Protein AF-A0A645FDQ6-F1 (afdb_monomer_lite)

pLDDT: mean 76.51, std 26.35, range [21.78, 97.94]

Radius of gyration: 24.21 Å; chains: 1; bounding box: 50×45×69 Å

Secondary structure (DSSP, 8-state):
--SS--HHHHHHTT--GGGSPPP--TTEEEEE--HHHHHHHT----EEEE---SHHHHHHHTS---SSS---EEEESSEEEEEEEESS----HHHHHTT-EEEE-GGG-EEEEEEEE-THHHHHHHHHHHHHH----HHHHHHHHHHSPTTSS---TT-GGGSS-S-SSTT-------------------GGGHHHHHTT-------------------

Organism: NCBI:txid1076179

Sequence (219 aa):
MTGEWDWAIVDRLGLPRDVFPEIVKPCTFSGSLSPELQKELGCGPIPIIKVGSHDTASAVAAVPAPEQGNWAYISAGTWALLGAEIERPFRSEESEKHSFTNEGGLDGKIRFLSNIMGSWLFQETRRVWNETSGPVSFAEMEQMALAAEPCAFLINPNDQSFVTPATCRNGSPISASGPAREPSPATDRSCGRFMTRWRSASAPSSPCSAIWSARNTSV

Structure (mmCIF, N/CA/C/O backbone):
data_AF-A0A645FDQ6-F1
#
_entry.id   AF-A0A645FDQ6-F1
#
loop_
_atom_site.group_PDB
_atom_site.id
_atom_site.type_symbol
_atom_site.label_atom_id
_atom_site.label_alt_id
_atom_site.label_comp_id
_atom_site.label_asym_id
_atom_site.label_entity_id
_atom_site.label_seq_id
_atom_site.pdbx_PDB_ins_code
_atom_site.Cartn_x
_atom_site.Cartn_y
_atom_site.Cartn_z
_atom_site.occupancy
_atom_site.B_iso_or_equiv
_atom_site.auth_seq_id
_atom_site.auth_comp_id
_atom_site.auth_asym_id
_atom_site.auth_atom_id
_atom_site.pdbx_PDB_model_num
ATOM 1 N N . MET A 1 1 ? -16.018 -10.440 3.114 1.00 70.56 1 MET A N 1
ATOM 2 C CA . MET A 1 1 ? -15.113 -10.277 4.269 1.00 70.56 1 MET A CA 1
ATOM 3 C C . MET A 1 1 ? -15.985 -9.925 5.453 1.00 70.56 1 MET A C 1
ATOM 5 O O . MET A 1 1 ? -16.854 -9.083 5.283 1.00 70.56 1 MET A O 1
ATOM 9 N N . THR A 1 2 ? -15.817 -10.604 6.587 1.00 81.88 2 THR A N 1
ATOM 10 C CA . THR A 1 2 ? -16.606 -10.360 7.810 1.00 81.88 2 THR A CA 1
ATOM 11 C C . THR A 1 2 ? -16.139 -9.116 8.568 1.00 81.88 2 THR A C 1
ATOM 13 O O . THR A 1 2 ? -16.895 -8.580 9.364 1.00 81.88 2 THR A O 1
ATOM 16 N N . GLY A 1 3 ? -14.919 -8.635 8.291 1.00 84.31 3 GLY A N 1
ATOM 17 C CA . GLY A 1 3 ? -14.301 -7.534 9.037 1.00 84.31 3 GLY A CA 1
ATOM 18 C C . GLY A 1 3 ? -13.712 -7.972 10.379 1.00 84.31 3 GLY A C 1
ATOM 19 O O . GLY A 1 3 ? -13.346 -7.122 11.179 1.00 84.31 3 GLY A O 1
ATOM 20 N N . GLU A 1 4 ? -13.607 -9.282 10.605 1.00 91.50 4 GLU A N 1
ATOM 21 C CA . GLU A 1 4 ? -13.093 -9.895 11.828 1.00 91.50 4 GLU A CA 1
ATOM 22 C C . GLU A 1 4 ? -11.871 -10.768 11.527 1.00 91.50 4 GLU A C 1
ATOM 24 O O . GLU A 1 4 ? -11.614 -11.137 10.376 1.00 91.50 4 GLU A O 1
ATOM 29 N N . TRP A 1 5 ? -11.132 -11.123 12.577 1.00 95.25 5 TRP A N 1
ATOM 30 C CA . TRP A 1 5 ? -10.065 -12.113 12.488 1.00 95.25 5 TRP A CA 1
ATOM 31 C C . TRP A 1 5 ? -10.613 -13.488 12.101 1.00 95.25 5 TRP A C 1
ATOM 33 O O . TRP A 1 5 ? -11.650 -13.928 12.599 1.00 95.25 5 TRP A O 1
ATOM 43 N N . ASP A 1 6 ? -9.877 -14.201 11.250 1.00 95.69 6 ASP A N 1
ATOM 44 C CA . ASP A 1 6 ? -10.152 -15.610 10.978 1.00 95.69 6 ASP A CA 1
ATOM 45 C C . ASP A 1 6 ? -9.590 -16.467 12.120 1.00 95.69 6 ASP A C 1
ATOM 47 O O . ASP A 1 6 ? -8.428 -16.886 12.108 1.00 95.69 6 ASP A O 1
ATOM 51 N N . TRP A 1 7 ? -10.420 -16.712 13.135 1.00 95.62 7 TRP A N 1
ATOM 52 C CA . TRP A 1 7 ? -10.010 -17.485 14.307 1.00 95.62 7 TRP A CA 1
ATOM 53 C C . TRP A 1 7 ? -9.626 -18.928 13.978 1.00 95.62 7 TRP A C 1
ATOM 55 O O . TRP A 1 7 ? -8.791 -19.494 14.676 1.00 95.62 7 TRP A O 1
ATOM 65 N N . ALA A 1 8 ? -10.161 -19.515 12.903 1.00 96.75 8 ALA A N 1
ATOM 66 C CA . ALA A 1 8 ? -9.784 -20.866 12.500 1.00 96.75 8 ALA A CA 1
ATOM 67 C C . ALA A 1 8 ? -8.333 -20.913 11.990 1.00 96.75 8 ALA A C 1
ATOM 69 O O . ALA A 1 8 ? -7.597 -21.848 12.312 1.00 96.75 8 ALA A O 1
ATOM 70 N N . ILE A 1 9 ? -7.898 -19.898 11.233 1.00 96.69 9 ILE A N 1
ATOM 71 C CA . ILE A 1 9 ? -6.496 -19.758 10.810 1.00 96.69 9 ILE A CA 1
ATOM 72 C C . ILE A 1 9 ? -5.596 -19.445 12.009 1.00 96.69 9 ILE A C 1
ATOM 74 O O . ILE A 1 9 ? -4.557 -20.087 12.165 1.00 96.69 9 ILE A O 1
ATOM 78 N N . VAL A 1 10 ? -5.992 -18.494 12.862 1.00 96.94 10 VAL A N 1
ATOM 79 C CA . VAL A 1 10 ? -5.222 -18.096 14.057 1.00 96.94 10 VAL A CA 1
ATOM 80 C C . VAL A 1 10 ? -4.969 -19.296 14.974 1.00 96.94 10 VAL A C 1
ATOM 82 O O . VAL A 1 10 ? -3.819 -19.563 15.329 1.00 96.94 10 VAL A O 1
ATOM 85 N N . ASP A 1 11 ? -6.013 -20.070 15.286 1.00 96.88 11 ASP A N 1
ATOM 86 C CA . ASP A 1 11 ? -5.908 -21.263 16.131 1.00 96.88 11 ASP A CA 1
ATOM 87 C C . ASP A 1 11 ? -5.027 -22.339 15.486 1.00 96.88 11 ASP A C 1
ATOM 89 O O . ASP A 1 11 ? -4.218 -22.977 16.160 1.00 96.88 11 ASP A O 1
ATOM 93 N N . ARG A 1 12 ? -5.140 -22.533 14.165 1.00 97.94 12 ARG A N 1
ATOM 94 C CA . ARG A 1 12 ? -4.336 -23.518 13.427 1.00 97.94 12 ARG A CA 1
ATOM 95 C C . ARG A 1 12 ? -2.847 -23.175 13.415 1.00 97.94 12 ARG A C 1
ATOM 97 O O . ARG A 1 12 ? -2.023 -24.086 13.361 1.00 97.94 12 ARG A O 1
ATOM 104 N N . LEU A 1 13 ? -2.505 -21.889 13.459 1.00 97.50 13 LEU A N 1
ATOM 105 C CA . LEU A 1 13 ? -1.128 -21.411 13.600 1.00 97.50 13 LEU A CA 1
ATOM 106 C C . LEU A 1 13 ? -0.632 -21.447 15.057 1.00 97.50 13 LEU A C 1
ATOM 108 O O . LEU A 1 13 ? 0.549 -21.204 15.293 1.00 97.50 13 LEU A O 1
ATOM 112 N N . GLY A 1 14 ? -1.503 -21.757 16.026 1.00 97.19 14 GLY A N 1
ATOM 113 C CA . GLY A 1 14 ? -1.164 -21.797 17.450 1.00 97.19 14 GLY A CA 1
ATOM 114 C C . GLY A 1 14 ? -0.874 -20.418 18.046 1.00 97.19 14 GLY A C 1
ATOM 115 O O . GLY A 1 14 ? -0.129 -20.321 19.021 1.00 97.19 14 GLY A O 1
ATOM 116 N N . LEU A 1 15 ? -1.414 -19.351 17.449 1.00 97.25 15 LEU A N 1
ATOM 117 C CA . LEU A 1 15 ? -1.189 -17.985 17.911 1.00 97.25 15 LEU A CA 1
ATOM 118 C C . LEU A 1 15 ? -2.157 -17.640 19.055 1.00 97.25 15 LEU A C 1
ATOM 120 O O . LEU A 1 15 ? -3.340 -17.985 18.988 1.00 97.25 15 LEU A O 1
ATOM 124 N N . PRO A 1 16 ? -1.687 -16.953 20.108 1.00 96.62 16 PRO A N 1
ATOM 125 C CA . PRO A 1 16 ? -2.538 -16.583 21.230 1.00 96.62 16 PRO A CA 1
ATOM 126 C C . PRO A 1 16 ? -3.532 -15.496 20.791 1.00 96.62 16 PRO A C 1
ATOM 128 O O . PRO A 1 16 ? -3.159 -14.536 20.125 1.00 96.62 16 PRO A O 1
ATOM 131 N N . ARG A 1 17 ? -4.824 -15.652 21.106 1.00 95.94 17 ARG A N 1
ATOM 132 C CA . ARG A 1 17 ? -5.876 -14.756 20.583 1.00 95.94 17 ARG A CA 1
ATOM 133 C C . ARG A 1 17 ? -5.837 -13.340 21.168 1.00 95.94 17 ARG A C 1
ATOM 135 O O . ARG A 1 17 ? -6.331 -12.414 20.538 1.00 95.94 17 ARG A O 1
ATOM 142 N N . ASP A 1 18 ? -5.263 -13.168 22.352 1.00 95.88 18 ASP A N 1
ATOM 143 C CA . ASP A 1 18 ? -5.193 -11.904 23.096 1.00 95.88 18 ASP A CA 1
ATOM 144 C C . ASP A 1 18 ? -4.256 -10.856 22.472 1.00 95.88 18 ASP A C 1
ATOM 146 O O . ASP A 1 18 ? -4.397 -9.669 22.758 1.00 95.88 18 ASP A O 1
ATOM 150 N N . VAL A 1 19 ? -3.346 -11.257 21.578 1.00 96.62 19 VAL A N 1
ATOM 151 C CA . VAL A 1 19 ? -2.496 -10.312 20.827 1.00 96.62 19 VAL A CA 1
ATOM 152 C C . VAL A 1 19 ? -3.229 -9.647 19.660 1.00 96.62 19 VAL A C 1
ATOM 154 O O . VAL A 1 19 ? -2.714 -8.691 19.081 1.00 96.62 19 VAL A O 1
ATOM 157 N N . PHE A 1 20 ? -4.413 -10.145 19.294 1.00 96.00 20 PHE A N 1
ATOM 158 C CA . PHE A 1 20 ? -5.208 -9.633 18.184 1.00 96.00 20 PHE A CA 1
ATOM 159 C C . PHE A 1 20 ? -6.253 -8.641 18.710 1.00 96.00 20 PHE A C 1
ATOM 161 O O . PHE A 1 20 ? -7.252 -9.059 19.301 1.00 96.00 20 PHE A O 1
ATOM 168 N N . PRO A 1 21 ? -6.060 -7.325 18.512 1.00 93.38 21 PRO A N 1
ATOM 169 C CA . PRO A 1 21 ? -7.017 -6.333 18.980 1.00 93.38 21 PRO A CA 1
ATOM 170 C C . PRO A 1 21 ? -8.312 -6.396 18.167 1.00 93.38 21 PRO A C 1
ATOM 172 O O . PRO A 1 21 ? -8.335 -6.894 17.040 1.00 93.38 21 PRO A O 1
ATOM 175 N N . GLU A 1 22 ? -9.384 -5.820 18.704 1.00 92.00 22 GLU A N 1
ATOM 176 C CA . GLU A 1 22 ? -10.600 -5.575 17.930 1.00 92.00 22 GLU A CA 1
ATOM 177 C C . GLU A 1 22 ? -10.276 -4.771 16.658 1.00 92.00 22 GLU A C 1
ATOM 179 O O . GLU A 1 22 ? -9.569 -3.755 16.699 1.00 92.00 22 GLU A O 1
ATOM 184 N N . ILE A 1 23 ? -10.795 -5.234 15.518 1.00 91.31 23 ILE A N 1
ATOM 185 C CA . ILE A 1 23 ? -10.650 -4.531 14.246 1.00 91.31 23 ILE A CA 1
ATOM 186 C C . ILE A 1 23 ? -11.609 -3.348 14.245 1.00 91.31 23 ILE A C 1
ATOM 188 O O . ILE A 1 23 ? -12.819 -3.494 14.383 1.00 91.31 23 ILE A O 1
ATOM 192 N N . VAL A 1 24 ? -11.058 -2.160 14.036 1.00 91.31 24 VAL A N 1
ATOM 193 C CA . VAL A 1 24 ? -11.812 -0.909 14.019 1.00 91.31 24 VAL A CA 1
ATOM 194 C C . VAL A 1 24 ? -11.683 -0.228 12.671 1.00 91.31 24 VAL A C 1
ATOM 196 O O . VAL A 1 24 ? -10.656 -0.320 11.997 1.00 91.31 24 VAL A O 1
ATOM 199 N N . LYS A 1 25 ? -12.736 0.486 12.283 1.00 89.94 25 LYS A N 1
ATOM 200 C CA . LYS A 1 25 ? -12.762 1.201 11.011 1.00 89.94 25 LYS A CA 1
ATOM 201 C C . LYS A 1 25 ? -11.811 2.405 11.029 1.00 89.94 25 LYS A C 1
ATOM 203 O O . LYS A 1 25 ? -11.634 3.032 12.081 1.00 89.94 25 LYS A O 1
ATOM 208 N N . PRO A 1 26 ? -11.226 2.762 9.872 1.00 91.19 26 PRO A N 1
ATOM 209 C CA . PRO A 1 26 ? -10.519 4.026 9.731 1.00 91.19 26 PRO A CA 1
ATOM 210 C C . PRO A 1 26 ? -11.472 5.207 9.973 1.00 91.19 26 PRO A C 1
ATOM 212 O O . PRO A 1 26 ? -12.693 5.057 9.967 1.00 91.19 26 PRO A O 1
ATOM 215 N N . CYS A 1 27 ? -10.892 6.381 10.191 1.00 90.19 27 CYS A N 1
ATOM 216 C CA . CYS A 1 27 ? -11.566 7.620 10.575 1.00 90.19 27 CYS A CA 1
ATOM 217 C C . CYS A 1 27 ? -12.257 7.559 11.951 1.00 90.19 27 CYS A C 1
ATOM 219 O O . CYS A 1 27 ? -13.210 8.293 12.203 1.00 90.19 27 CYS A O 1
ATOM 221 N N . THR A 1 28 ? -11.754 6.720 12.864 1.00 92.88 28 THR A N 1
ATOM 222 C CA . THR A 1 28 ? -12.289 6.581 14.230 1.00 92.88 28 THR A CA 1
ATOM 223 C C . THR A 1 28 ? -11.382 7.274 15.247 1.00 92.88 28 THR A C 1
ATOM 225 O O . THR A 1 28 ? -10.162 7.097 15.224 1.00 92.88 28 THR A O 1
ATOM 228 N N . PHE A 1 29 ? -11.966 8.038 16.174 1.00 95.19 29 PHE A N 1
ATOM 229 C CA . PHE A 1 29 ? -11.233 8.625 17.299 1.00 95.19 29 PHE A CA 1
ATOM 230 C C . PHE A 1 29 ? -10.687 7.532 18.225 1.00 95.19 29 PHE A C 1
ATOM 232 O O . PHE A 1 29 ? -11.423 6.647 18.654 1.00 95.19 29 PHE A O 1
ATOM 239 N N . SER A 1 30 ? -9.392 7.592 18.533 1.00 94.00 30 SER A N 1
ATOM 240 C CA . SER A 1 30 ? -8.725 6.629 19.413 1.00 94.00 30 SER A CA 1
ATOM 241 C C . SER A 1 30 ? -8.506 7.150 20.829 1.00 94.00 30 SER A C 1
ATOM 243 O O . SER A 1 30 ? -8.365 6.350 21.747 1.00 94.00 30 SER A O 1
ATOM 245 N N . GLY A 1 31 ? -8.398 8.464 21.002 1.00 94.88 31 GLY A N 1
ATOM 246 C CA . GLY A 1 31 ? -7.973 9.089 22.250 1.00 94.88 31 GLY A CA 1
ATOM 247 C C . GLY A 1 31 ? -7.220 10.385 21.983 1.00 94.88 31 GLY A C 1
ATOM 248 O O . GLY A 1 31 ? -7.142 10.840 20.845 1.00 94.88 31 GLY A O 1
ATOM 249 N N . SER A 1 32 ? -6.642 10.965 23.027 1.00 96.44 32 SER A N 1
ATOM 250 C CA . SER A 1 32 ? -5.752 12.121 22.907 1.00 96.44 32 SER A CA 1
ATOM 251 C C . SER A 1 32 ? -4.334 11.733 23.300 1.00 96.44 32 SER A C 1
ATOM 253 O O . SER A 1 32 ? -4.134 10.774 24.046 1.00 96.44 32 SER A O 1
ATOM 255 N N . LEU A 1 33 ? -3.353 12.489 22.809 1.00 96.62 33 LEU A N 1
ATOM 256 C CA . LEU A 1 33 ? -1.957 12.369 23.220 1.00 96.62 33 LEU A CA 1
ATOM 257 C C . LEU A 1 33 ? -1.841 12.361 24.753 1.00 96.62 33 LEU A C 1
ATOM 259 O O . LEU A 1 33 ? -2.564 13.102 25.421 1.00 96.62 33 LEU A O 1
ATOM 263 N N . SER A 1 34 ? -0.960 11.534 25.320 1.00 96.44 34 SER A N 1
ATOM 264 C CA . SER A 1 34 ? -0.877 11.398 26.779 1.00 96.44 34 SER A CA 1
ATOM 265 C C . SER A 1 34 ? -0.415 12.701 27.458 1.00 96.44 34 SER A C 1
ATOM 267 O O . SER A 1 34 ? 0.307 13.488 26.837 1.00 96.44 34 SER A O 1
ATOM 269 N N . PRO A 1 35 ? -0.799 12.955 28.725 1.00 96.56 35 PRO A N 1
ATOM 270 C CA . PRO A 1 35 ? -0.368 14.148 29.458 1.00 96.56 35 PRO A CA 1
ATOM 271 C C . PRO A 1 35 ? 1.158 14.304 29.546 1.00 96.56 35 PRO A C 1
ATOM 273 O O . PRO A 1 35 ? 1.674 15.420 29.510 1.00 96.56 35 PRO A O 1
ATOM 276 N N . GLU A 1 36 ? 1.889 13.193 29.634 1.00 97.69 36 GLU A N 1
ATOM 277 C CA . GLU A 1 36 ? 3.352 13.172 29.697 1.00 97.69 36 GLU A CA 1
ATOM 278 C C . GLU A 1 36 ? 3.962 13.706 28.397 1.00 97.69 36 GLU A C 1
ATOM 280 O O . GLU A 1 36 ? 4.814 14.593 28.439 1.00 97.69 36 GLU A O 1
ATOM 285 N N . LEU A 1 37 ? 3.465 13.233 27.249 1.00 96.56 37 LEU A N 1
ATOM 286 C CA . LEU A 1 37 ? 3.910 13.680 25.928 1.00 96.56 37 LEU A CA 1
ATOM 287 C C . LEU A 1 37 ? 3.481 15.121 25.633 1.00 96.56 37 LEU A C 1
ATOM 289 O O . LEU A 1 37 ? 4.245 15.872 25.037 1.00 96.56 37 LEU A O 1
ATOM 293 N N . GLN A 1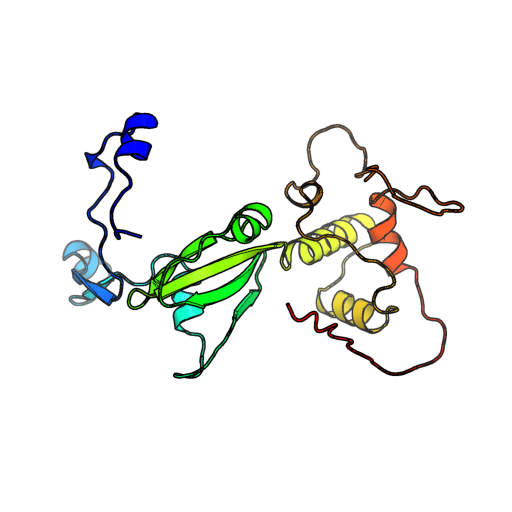 38 ? 2.296 15.540 26.087 1.00 97.50 38 GLN A N 1
ATOM 294 C CA . GLN A 1 38 ? 1.868 16.942 26.000 1.00 97.50 38 GLN A CA 1
ATOM 295 C C . GLN A 1 38 ? 2.846 17.872 26.731 1.00 97.50 38 GLN A C 1
ATOM 297 O O . GLN A 1 38 ? 3.259 18.899 26.190 1.00 97.50 38 GLN A O 1
ATOM 302 N N . LYS A 1 39 ? 3.262 17.490 27.947 1.00 97.31 39 LYS A N 1
ATOM 303 C CA . LYS A 1 39 ? 4.237 18.247 28.742 1.00 97.31 39 LYS A CA 1
ATOM 304 C C . LYS A 1 39 ? 5.613 18.288 28.079 1.00 97.31 39 LYS A C 1
ATOM 306 O O . LYS A 1 39 ? 6.232 19.347 28.065 1.00 97.31 39 LYS A O 1
ATOM 311 N N . GLU A 1 40 ? 6.088 17.159 27.558 1.00 97.62 40 GLU A N 1
ATOM 312 C CA . GLU A 1 40 ? 7.386 17.062 26.879 1.00 97.62 40 GLU A CA 1
ATOM 313 C C . GLU A 1 40 ? 7.433 17.912 25.603 1.00 97.62 40 GLU A C 1
ATOM 315 O O . GLU A 1 40 ? 8.388 18.654 25.385 1.00 97.62 40 GLU A O 1
ATOM 320 N N . LEU A 1 41 ? 6.380 17.847 24.786 1.00 96.81 41 LEU A N 1
ATOM 321 C CA . LEU A 1 41 ? 6.301 18.544 23.502 1.00 96.81 41 LEU A CA 1
ATOM 322 C C . LEU A 1 41 ? 5.821 19.999 23.626 1.00 96.81 41 LEU A C 1
ATOM 324 O O . LEU A 1 41 ? 5.790 20.717 22.628 1.00 96.81 41 LEU A O 1
ATOM 328 N N . GLY A 1 42 ? 5.428 20.441 24.826 1.00 96.81 42 GLY A N 1
ATOM 329 C CA . GLY A 1 42 ? 4.903 21.788 25.062 1.00 96.81 42 GLY A CA 1
ATOM 330 C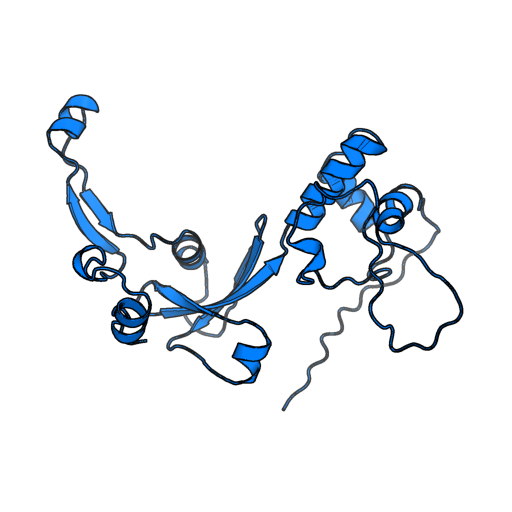 C . GLY A 1 42 ? 3.611 22.074 24.291 1.00 96.81 42 GLY A C 1
ATOM 331 O O . GLY A 1 42 ? 3.378 23.211 23.879 1.00 96.81 42 GLY A O 1
ATOM 332 N N . CYS A 1 43 ? 2.786 21.051 24.063 1.00 96.44 43 CYS A N 1
ATOM 333 C CA . CYS A 1 43 ? 1.544 21.150 23.305 1.00 96.44 43 CYS A CA 1
ATOM 334 C C . CYS A 1 43 ? 0.318 20.845 24.180 1.00 96.44 43 CYS A C 1
ATOM 336 O O . CYS A 1 43 ? 0.422 20.268 25.260 1.00 96.44 43 CYS A O 1
ATOM 338 N N . GLY A 1 44 ? -0.860 21.277 23.724 1.00 95.19 44 GLY A N 1
ATOM 339 C CA . GLY A 1 44 ? -2.130 20.910 24.354 1.00 95.19 44 GLY A CA 1
ATOM 340 C C . GLY A 1 44 ? -2.606 19.508 23.946 1.00 95.19 44 GLY A C 1
ATOM 341 O O . GLY A 1 44 ? -1.902 18.793 23.232 1.00 95.19 44 GLY A O 1
ATOM 342 N N . PRO A 1 45 ? -3.828 19.112 24.337 1.00 95.81 45 PRO A N 1
ATOM 343 C CA . PRO A 1 45 ? -4.415 17.845 23.915 1.00 95.81 45 PRO A CA 1
ATOM 344 C C . PRO A 1 45 ? -4.535 17.757 22.387 1.00 95.81 45 PRO A C 1
ATOM 346 O O . PRO A 1 45 ? -5.221 18.568 21.767 1.00 95.81 45 PRO A O 1
ATOM 349 N N . ILE A 1 46 ? -3.896 16.749 21.785 1.00 97.06 46 ILE A N 1
ATOM 350 C CA . ILE A 1 46 ? -3.973 16.466 20.343 1.00 97.06 46 ILE A CA 1
ATOM 351 C C . ILE A 1 46 ? -4.780 15.178 20.135 1.00 97.06 46 ILE A C 1
ATOM 353 O O . ILE A 1 46 ? -4.422 14.159 20.734 1.00 97.06 46 ILE A O 1
ATOM 357 N N . PRO A 1 47 ? -5.843 15.182 19.307 1.00 96.38 47 PRO A N 1
ATOM 358 C CA . PRO A 1 47 ? -6.621 13.981 19.026 1.00 96.38 47 PRO A CA 1
ATOM 359 C C . PRO A 1 47 ? -5.826 12.982 18.175 1.00 96.38 47 PRO A C 1
ATOM 361 O O . PRO A 1 47 ? -5.203 13.339 17.178 1.00 96.38 47 PRO A O 1
ATOM 364 N N . ILE A 1 48 ? -5.900 11.708 18.548 1.00 96.00 48 ILE A N 1
ATOM 365 C CA . ILE A 1 48 ? -5.343 10.570 17.818 1.00 96.00 48 ILE A CA 1
ATOM 366 C C . ILE A 1 48 ? -6.487 9.908 17.054 1.00 96.00 48 ILE A C 1
ATOM 368 O O . ILE A 1 48 ? -7.436 9.399 17.654 1.00 96.00 48 ILE A O 1
ATOM 372 N N . ILE A 1 49 ? -6.391 9.896 15.726 1.00 95.44 49 ILE A N 1
ATOM 373 C CA . ILE A 1 49 ? -7.386 9.298 14.832 1.00 95.44 49 ILE A CA 1
ATOM 374 C C . ILE A 1 49 ? -6.779 8.068 14.163 1.00 95.44 49 ILE A C 1
ATOM 376 O O . ILE A 1 49 ? -5.671 8.120 13.631 1.00 95.44 49 ILE A O 1
ATOM 380 N N . LYS A 1 50 ? -7.512 6.956 14.164 1.00 93.69 50 LYS A N 1
ATOM 381 C CA . LYS A 1 50 ? -7.147 5.765 13.394 1.00 93.69 50 LYS A CA 1
ATOM 382 C C . LYS A 1 50 ? -7.468 6.041 11.933 1.00 93.69 50 LYS A C 1
ATOM 384 O O . LYS A 1 50 ? -8.627 6.251 11.603 1.00 93.69 50 LYS A O 1
ATOM 389 N N . VAL A 1 51 ? -6.461 6.077 11.072 1.00 94.00 51 VAL A N 1
ATOM 390 C CA . VAL A 1 51 ? -6.608 6.323 9.625 1.00 94.00 51 VAL A CA 1
ATOM 391 C C . VAL A 1 51 ? -6.532 5.006 8.847 1.00 94.00 51 VAL A C 1
ATOM 393 O O . VAL A 1 51 ? -6.494 3.936 9.457 1.00 94.00 51 VAL A O 1
ATOM 396 N N . GLY A 1 52 ? -6.500 5.059 7.511 1.00 91.25 52 GLY A N 1
ATOM 397 C CA . GLY A 1 52 ? -6.057 3.923 6.699 1.00 91.25 52 GLY A CA 1
ATOM 398 C C . GLY A 1 52 ? -4.595 3.609 7.015 1.00 91.25 52 GLY A C 1
ATOM 399 O O . GLY A 1 52 ? -3.700 4.107 6.344 1.00 91.25 52 GLY A O 1
ATOM 400 N N . SER A 1 53 ? -4.351 2.850 8.084 1.00 91.25 53 SER A N 1
ATOM 401 C CA . SER A 1 53 ? -3.012 2.635 8.649 1.00 91.25 53 SER A CA 1
ATOM 402 C C . SER A 1 53 ? -2.073 1.898 7.699 1.00 91.25 53 SER A C 1
ATOM 404 O O . SER A 1 53 ? -0.860 2.060 7.795 1.00 91.25 53 SER A O 1
ATOM 406 N N . HIS A 1 54 ? -2.630 1.124 6.766 1.00 90.81 54 HIS A N 1
ATOM 407 C CA . HIS A 1 54 ? -1.897 0.665 5.598 1.00 90.81 54 HIS A CA 1
ATOM 408 C C . HIS A 1 54 ? -1.671 1.841 4.640 1.00 90.81 54 HIS A C 1
ATOM 410 O O . HIS A 1 54 ? -2.629 2.455 4.164 1.00 90.81 54 HIS A O 1
ATOM 416 N N . ASP A 1 55 ? -0.411 2.126 4.329 1.00 88.56 55 ASP A N 1
ATOM 417 C CA . ASP A 1 55 ? 0.010 3.240 3.475 1.00 88.56 55 ASP A CA 1
ATOM 418 C C . ASP A 1 55 ? -0.733 3.287 2.130 1.00 88.56 55 ASP A C 1
ATOM 420 O O . ASP A 1 55 ? -1.235 4.339 1.736 1.00 88.56 55 ASP A O 1
ATOM 424 N N . THR A 1 56 ? -0.912 2.140 1.473 1.00 85.25 56 THR A N 1
ATOM 425 C CA . THR A 1 56 ? -1.619 2.039 0.195 1.00 85.25 56 THR A CA 1
ATOM 426 C C . THR A 1 56 ? -3.105 2.358 0.355 1.00 85.25 56 THR A C 1
ATOM 428 O O . THR A 1 56 ? -3.696 2.948 -0.543 1.00 85.25 56 THR A O 1
ATOM 431 N N . ALA A 1 57 ? -3.726 2.038 1.496 1.00 88.81 57 ALA A N 1
ATOM 432 C CA . ALA A 1 57 ? -5.112 2.433 1.752 1.00 88.81 57 ALA A CA 1
ATOM 433 C C . ALA A 1 57 ? -5.247 3.961 1.849 1.00 88.81 57 ALA A C 1
ATOM 435 O O . ALA A 1 57 ? -6.159 4.530 1.255 1.00 88.81 57 ALA A O 1
ATOM 436 N N . SER A 1 58 ? -4.312 4.626 2.535 1.00 90.75 58 SER A N 1
ATOM 437 C CA . SER A 1 58 ? -4.273 6.093 2.599 1.00 90.75 58 SER A CA 1
ATOM 438 C C . SER A 1 58 ? -3.952 6.735 1.244 1.00 90.75 58 SER A C 1
ATOM 440 O O . SER A 1 58 ? -4.566 7.735 0.886 1.00 90.75 58 SER A O 1
ATOM 442 N N . ALA A 1 59 ? -3.036 6.154 0.465 1.00 88.75 59 ALA A N 1
ATOM 443 C CA . ALA A 1 59 ? -2.695 6.653 -0.867 1.00 88.75 59 ALA A CA 1
ATOM 444 C C . ALA A 1 59 ? -3.886 6.568 -1.832 1.00 88.75 59 ALA A C 1
ATOM 446 O O . ALA A 1 59 ? -4.177 7.527 -2.541 1.00 88.75 59 ALA A O 1
ATOM 447 N N . VAL A 1 60 ? -4.604 5.439 -1.824 1.00 89.06 60 VAL A N 1
ATOM 448 C CA . VAL A 1 60 ? -5.793 5.229 -2.663 1.00 89.06 60 VAL A CA 1
ATOM 449 C C . VAL A 1 60 ? -6.924 6.176 -2.265 1.00 89.06 60 VAL A C 1
ATOM 451 O O . VAL A 1 60 ? -7.564 6.742 -3.143 1.00 89.06 60 VAL A O 1
ATOM 454 N N . ALA A 1 61 ? -7.108 6.439 -0.968 1.00 89.38 61 ALA A N 1
ATOM 455 C CA . ALA A 1 61 ? -8.096 7.408 -0.489 1.00 89.38 61 ALA A CA 1
ATOM 456 C C . ALA A 1 61 ? -7.840 8.852 -0.960 1.00 89.38 61 ALA A C 1
ATOM 458 O O . ALA A 1 61 ? -8.763 9.662 -0.972 1.00 89.38 61 ALA A O 1
ATOM 459 N N . ALA A 1 62 ? -6.601 9.186 -1.329 1.00 90.12 62 ALA A N 1
ATOM 460 C CA . ALA A 1 62 ? -6.236 10.500 -1.853 1.00 90.12 62 ALA A CA 1
ATOM 461 C C . ALA A 1 62 ? -6.358 10.601 -3.385 1.00 90.12 62 ALA A C 1
ATOM 463 O O . ALA A 1 62 ? -6.131 11.678 -3.942 1.00 90.12 62 ALA A O 1
ATOM 464 N N . VAL A 1 63 ? -6.684 9.505 -4.083 1.00 90.62 63 VAL A N 1
ATOM 465 C CA . VAL A 1 63 ? -6.872 9.529 -5.538 1.00 90.62 63 VAL A CA 1
ATOM 466 C C . VAL A 1 63 ? -8.099 10.391 -5.851 1.00 90.62 63 VAL A C 1
ATOM 468 O O . VAL A 1 63 ? -9.165 10.138 -5.291 1.00 90.62 63 VAL A O 1
ATOM 471 N N . PRO A 1 64 ? -7.998 11.382 -6.760 1.00 90.12 64 PRO A N 1
ATOM 472 C CA . PRO A 1 64 ? -9.137 12.186 -7.199 1.00 90.12 64 PRO A CA 1
ATOM 473 C C . PRO A 1 64 ? -10.007 11.376 -8.172 1.00 90.12 64 PRO A C 1
ATOM 475 O O . PRO A 1 64 ? -10.160 11.721 -9.344 1.00 90.12 64 PRO A O 1
ATOM 478 N N . ALA A 1 65 ? -10.505 10.238 -7.698 1.00 88.50 65 ALA A N 1
ATOM 479 C CA . ALA A 1 65 ? -11.358 9.349 -8.453 1.00 88.50 65 ALA A CA 1
ATOM 480 C C . ALA A 1 65 ? -12.722 10.013 -8.689 1.00 88.50 65 ALA A C 1
ATOM 482 O O . ALA A 1 65 ? -13.199 10.777 -7.844 1.00 88.50 65 ALA A O 1
ATOM 483 N N . PRO A 1 66 ? -13.369 9.741 -9.831 1.00 86.50 66 PRO A N 1
ATOM 484 C CA . PRO A 1 66 ? -14.732 10.192 -10.043 1.00 86.50 66 PRO A CA 1
ATOM 485 C C . PRO A 1 66 ? -15.660 9.536 -9.012 1.00 86.50 66 PRO A C 1
ATOM 487 O O . PRO A 1 66 ? -15.517 8.355 -8.703 1.00 86.50 66 PRO A O 1
ATOM 490 N N . GLU A 1 67 ? -16.653 10.281 -8.522 1.00 81.62 67 GLU A N 1
ATOM 491 C CA . GLU A 1 67 ? -17.661 9.749 -7.587 1.00 81.62 67 GLU A CA 1
ATOM 492 C C . GLU A 1 67 ? -18.464 8.580 -8.185 1.00 81.62 67 GLU A C 1
ATOM 494 O O . GLU A 1 67 ? -19.044 7.773 -7.462 1.00 81.62 67 GLU A O 1
ATOM 499 N N . GLN A 1 68 ? -18.532 8.509 -9.518 1.00 82.88 68 GLN A N 1
ATOM 500 C CA . GLN A 1 68 ? -19.304 7.525 -10.265 1.00 82.88 68 GLN A CA 1
ATOM 501 C C . GLN A 1 68 ? -18.488 6.963 -11.426 1.00 82.88 68 GLN A C 1
ATOM 503 O O . GLN A 1 68 ? -17.714 7.667 -12.075 1.00 82.88 68 GLN A O 1
ATOM 508 N N . GLY A 1 69 ? -18.750 5.698 -11.744 1.00 83.94 69 GLY A N 1
ATOM 509 C CA . GLY A 1 69 ? -18.095 4.989 -12.834 1.00 83.94 69 GLY A CA 1
ATOM 510 C C . GLY A 1 69 ? -16.889 4.175 -12.376 1.00 83.94 69 GLY A C 1
ATOM 511 O O . GLY A 1 69 ? -16.528 4.137 -11.203 1.00 83.94 69 GLY A O 1
ATOM 512 N N . ASN A 1 70 ? -16.292 3.475 -13.335 1.00 87.88 70 ASN A N 1
ATOM 513 C CA . ASN A 1 70 ? -15.163 2.597 -13.072 1.00 87.88 70 ASN A CA 1
ATOM 514 C C . ASN A 1 70 ? -13.865 3.392 -13.139 1.00 87.88 70 ASN A C 1
ATOM 516 O O . ASN A 1 70 ? -13.626 4.126 -14.099 1.00 87.88 70 ASN A O 1
ATOM 520 N N . TRP A 1 71 ? -13.001 3.179 -12.159 1.00 92.44 71 TRP A N 1
ATOM 521 C CA . TRP A 1 71 ? -11.656 3.723 -12.145 1.00 92.44 71 TRP A CA 1
ATOM 522 C C . TRP A 1 71 ? -10.678 2.672 -11.631 1.00 92.44 71 TRP A C 1
ATOM 524 O O . TRP A 1 71 ? -11.048 1.710 -10.957 1.00 92.44 71 TRP A O 1
ATOM 534 N N . ALA A 1 72 ? -9.418 2.859 -11.993 1.00 93.12 72 ALA A N 1
ATOM 535 C CA . ALA A 1 72 ? -8.305 2.064 -11.517 1.00 93.12 72 ALA A CA 1
ATOM 536 C C . ALA A 1 72 ? -7.172 3.014 -11.140 1.00 93.12 72 ALA A C 1
ATOM 538 O O . ALA A 1 72 ? -7.090 4.138 -11.641 1.00 93.12 72 ALA A O 1
ATOM 539 N N . TYR A 1 73 ? -6.293 2.553 -10.267 1.00 91.88 73 TYR A N 1
ATOM 540 C CA . TYR A 1 73 ? -5.109 3.280 -9.851 1.00 91.88 73 TYR A CA 1
ATOM 541 C C . TYR A 1 73 ? -3.868 2.428 -10.067 1.00 91.88 73 TYR A C 1
ATOM 543 O O . TYR A 1 73 ? -3.906 1.199 -9.990 1.00 91.88 73 TYR A O 1
ATOM 551 N N . ILE A 1 74 ? -2.746 3.109 -10.282 1.00 90.31 74 ILE A N 1
ATOM 552 C CA . ILE A 1 74 ? -1.422 2.519 -10.163 1.00 90.31 74 ILE A CA 1
ATOM 553 C C . ILE A 1 74 ? -0.621 3.328 -9.146 1.00 90.31 74 ILE A C 1
ATOM 555 O O . ILE A 1 74 ? -0.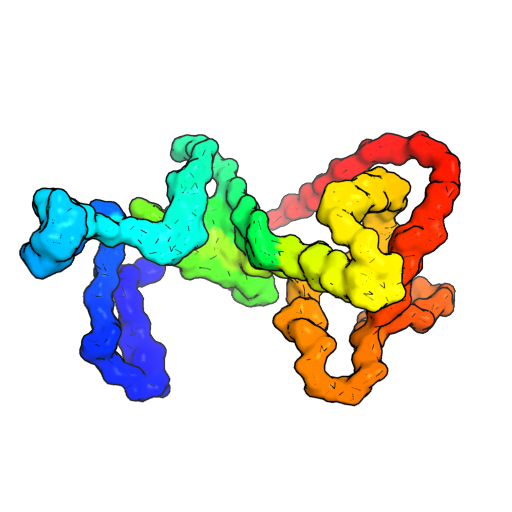301 4.493 -9.371 1.00 90.31 74 ILE A O 1
ATOM 559 N N . SER A 1 75 ? -0.320 2.719 -8.001 1.00 84.38 75 SER A N 1
ATOM 560 C CA . SER A 1 75 ? 0.626 3.289 -7.040 1.00 84.38 75 SER A CA 1
ATOM 561 C C . SER A 1 75 ? 2.021 2.848 -7.462 1.00 84.38 75 SER A C 1
ATOM 563 O O . SER A 1 75 ? 2.352 1.677 -7.307 1.00 84.38 75 SER A O 1
ATOM 565 N N . ALA A 1 76 ? 2.798 3.740 -8.078 1.00 83.31 76 ALA A N 1
ATOM 566 C CA . ALA A 1 76 ? 4.091 3.418 -8.680 1.00 83.31 76 ALA A CA 1
ATOM 567 C C . ALA A 1 76 ? 5.259 3.832 -7.766 1.00 83.31 76 ALA A C 1
ATOM 569 O O . ALA A 1 76 ? 5.738 4.962 -7.826 1.00 83.31 76 ALA A O 1
ATOM 570 N N . GLY A 1 77 ? 5.724 2.903 -6.928 1.00 84.25 77 GLY A N 1
ATOM 571 C CA . GLY A 1 77 ? 6.962 3.023 -6.156 1.00 84.25 77 GLY A CA 1
ATOM 572 C C . GLY A 1 77 ? 7.971 1.931 -6.525 1.00 84.25 77 GLY A C 1
ATOM 573 O O . GLY A 1 77 ? 7.951 1.391 -7.635 1.00 84.25 77 GLY A O 1
ATOM 574 N N . THR A 1 78 ? 8.833 1.558 -5.569 1.00 81.88 78 THR A N 1
ATOM 575 C CA . THR A 1 78 ? 9.726 0.387 -5.698 1.00 81.88 78 THR A CA 1
ATOM 576 C C . THR A 1 78 ? 8.936 -0.858 -6.102 1.00 81.88 78 THR A C 1
ATOM 578 O O . THR A 1 78 ? 9.329 -1.574 -7.024 1.00 81.88 78 THR A O 1
ATOM 581 N N . TRP A 1 79 ? 7.773 -1.033 -5.476 1.00 80.50 79 TRP A N 1
ATOM 582 C CA . TRP A 1 79 ? 6.695 -1.890 -5.949 1.00 80.50 79 TRP A CA 1
ATOM 583 C C . TRP A 1 79 ? 5.634 -1.032 -6.627 1.00 80.50 79 TRP A C 1
ATOM 585 O O . TRP A 1 79 ? 5.359 0.085 -6.185 1.00 80.50 79 TRP A O 1
ATOM 595 N N . ALA A 1 80 ? 5.036 -1.561 -7.687 1.00 85.94 80 ALA A N 1
ATOM 596 C CA . ALA A 1 80 ? 3.857 -0.985 -8.298 1.00 85.94 80 ALA A CA 1
ATOM 597 C C . ALA A 1 80 ? 2.622 -1.783 -7.866 1.00 85.94 80 ALA A C 1
ATOM 599 O O . ALA A 1 80 ? 2.632 -3.010 -7.899 1.00 85.94 80 ALA A O 1
ATOM 600 N N . LEU A 1 81 ? 1.553 -1.105 -7.459 1.00 87.75 81 LEU A N 1
ATOM 601 C CA . LEU A 1 81 ? 0.274 -1.746 -7.151 1.00 87.75 81 LEU A CA 1
ATOM 602 C C . LEU A 1 81 ? -0.761 -1.255 -8.151 1.00 87.75 81 LEU A C 1
ATOM 604 O O . LEU A 1 81 ? -1.138 -0.084 -8.112 1.00 87.75 81 LEU A O 1
ATOM 608 N N . LEU A 1 82 ? -1.196 -2.144 -9.042 1.00 91.94 82 LEU A N 1
ATOM 609 C CA . LEU A 1 82 ? -2.295 -1.883 -9.966 1.00 91.94 82 LEU A CA 1
ATOM 610 C C . LEU A 1 82 ? -3.573 -2.444 -9.354 1.00 91.94 82 LEU A C 1
ATOM 612 O O . LEU A 1 82 ? -3.641 -3.637 -9.052 1.00 91.94 82 LEU A O 1
ATOM 616 N N . GLY A 1 83 ? -4.581 -1.599 -9.185 1.00 93.44 83 GLY A N 1
ATOM 617 C CA . GLY A 1 83 ? -5.831 -2.025 -8.578 1.00 93.44 83 GLY A CA 1
ATOM 618 C C . GLY A 1 83 ? -7.019 -1.145 -8.910 1.00 93.44 83 GLY A C 1
ATOM 619 O O . GLY A 1 83 ? -6.908 -0.143 -9.613 1.00 93.44 83 GLY A O 1
ATOM 620 N N . ALA A 1 84 ? -8.163 -1.552 -8.380 1.00 93.69 84 ALA A N 1
ATOM 621 C CA . ALA A 1 84 ? -9.413 -0.815 -8.418 1.00 93.69 84 ALA A CA 1
ATOM 622 C C . ALA A 1 84 ? -10.096 -0.891 -7.051 1.00 93.69 84 ALA A C 1
ATOM 624 O O . ALA A 1 84 ? -9.891 -1.836 -6.281 1.00 93.69 84 ALA A O 1
ATOM 625 N N . GLU A 1 85 ? -10.921 0.108 -6.762 1.00 92.75 85 GLU A N 1
ATOM 626 C CA . GLU A 1 85 ? -11.800 0.084 -5.602 1.00 92.75 85 GLU A CA 1
ATOM 627 C C . GLU A 1 85 ? -13.147 -0.540 -5.986 1.00 92.75 85 GLU A C 1
ATOM 629 O O . GLU A 1 85 ? -13.769 -0.151 -6.973 1.00 92.75 85 GLU A O 1
ATOM 634 N N . ILE A 1 86 ? -13.583 -1.543 -5.226 1.00 92.38 86 ILE A N 1
ATOM 635 C CA . ILE A 1 86 ? -14.825 -2.283 -5.461 1.00 92.38 86 ILE A CA 1
ATOM 636 C C . ILE A 1 86 ? -15.647 -2.394 -4.174 1.00 92.38 86 ILE A C 1
ATOM 638 O O . ILE A 1 86 ? -15.114 -2.390 -3.067 1.00 92.38 86 ILE A O 1
ATOM 642 N N . GLU A 1 87 ? -16.963 -2.546 -4.312 1.00 90.81 87 GLU A N 1
ATOM 643 C CA . GLU A 1 87 ? -17.899 -2.570 -3.172 1.00 90.81 87 GLU A CA 1
ATOM 644 C C . GLU A 1 87 ? -17.788 -3.819 -2.294 1.00 90.81 87 GLU A C 1
ATOM 646 O O . GLU A 1 87 ? -18.148 -3.815 -1.119 1.00 90.81 87 GLU A O 1
ATOM 651 N N . ARG A 1 88 ? -17.362 -4.939 -2.877 1.00 92.81 88 ARG A N 1
ATOM 652 C CA . ARG A 1 88 ? -17.337 -6.237 -2.200 1.00 92.81 88 ARG A CA 1
ATOM 653 C C . ARG A 1 88 ? -16.166 -7.069 -2.692 1.00 92.81 88 ARG A C 1
ATOM 655 O O . ARG A 1 88 ? -15.817 -6.947 -3.863 1.00 92.81 88 ARG A O 1
ATOM 662 N N . PRO A 1 89 ? -15.609 -7.960 -1.855 1.00 93.06 89 PRO A N 1
ATOM 663 C CA . PRO A 1 89 ? -14.498 -8.795 -2.276 1.00 93.06 89 PRO A CA 1
ATOM 664 C C . PRO A 1 89 ? -14.857 -9.618 -3.511 1.00 93.06 89 PRO A C 1
ATOM 666 O O . PRO A 1 89 ? -15.942 -10.204 -3.585 1.00 93.06 89 PRO A O 1
ATOM 669 N N . PHE A 1 90 ? -13.926 -9.681 -4.451 1.00 93.75 90 PHE A N 1
ATOM 670 C CA . PHE A 1 90 ? -14.039 -10.452 -5.674 1.00 93.75 90 PHE A CA 1
ATOM 671 C C . PHE A 1 90 ? -13.106 -11.659 -5.616 1.00 93.75 90 PHE A C 1
ATOM 673 O O . PHE A 1 90 ? -11.921 -11.537 -5.305 1.00 93.75 90 PHE A O 1
ATOM 680 N N . ARG A 1 91 ? -13.657 -12.845 -5.884 1.00 94.50 91 ARG A N 1
ATOM 681 C CA . ARG A 1 91 ? -12.918 -14.109 -5.895 1.00 94.50 91 ARG A CA 1
ATOM 682 C C . ARG A 1 91 ? -13.386 -14.960 -7.068 1.00 94.50 91 ARG A C 1
ATOM 684 O O . ARG A 1 91 ? -14.574 -15.246 -7.192 1.00 94.50 91 ARG A O 1
ATOM 691 N N . SER A 1 92 ? -12.436 -15.379 -7.885 1.00 95.25 92 SER A N 1
ATOM 692 C CA . SER A 1 92 ? -12.578 -16.340 -8.977 1.00 95.25 92 SER A CA 1
ATOM 693 C C . SER A 1 92 ? -11.292 -17.161 -9.109 1.00 95.25 92 SER A C 1
ATOM 695 O O . SER A 1 92 ? -10.237 -16.735 -8.636 1.00 95.25 92 SER A O 1
ATOM 697 N N . GLU A 1 93 ? -11.362 -18.310 -9.780 1.00 95.19 93 GLU A N 1
ATOM 698 C CA . GLU A 1 93 ? -10.177 -19.126 -10.091 1.00 95.19 93 GLU A CA 1
ATOM 699 C C . GLU A 1 93 ? -9.119 -18.315 -10.860 1.00 95.19 93 GLU A C 1
ATOM 701 O O . GLU A 1 93 ? -7.936 -18.350 -10.533 1.00 95.19 93 GLU A O 1
ATOM 706 N N . GLU A 1 94 ? -9.557 -17.482 -11.808 1.00 93.38 94 GLU A N 1
ATOM 707 C CA . GLU A 1 94 ? -8.675 -16.575 -12.548 1.00 93.38 94 GLU A CA 1
ATOM 708 C C . GLU A 1 94 ? -8.010 -15.533 -11.634 1.00 93.38 94 GLU A C 1
ATOM 710 O O . GLU A 1 94 ? -6.809 -15.295 -11.745 1.00 93.38 94 GLU A O 1
ATOM 715 N N . SER A 1 95 ? -8.746 -14.944 -10.681 1.00 91.75 95 SER A N 1
ATOM 716 C CA . SER A 1 95 ? -8.153 -13.988 -9.731 1.00 91.75 95 SER A CA 1
ATOM 717 C C . SER A 1 95 ? -7.077 -14.635 -8.851 1.00 91.75 95 SER A C 1
ATOM 719 O O . SER A 1 95 ? -6.066 -14.003 -8.555 1.00 91.75 95 SER A O 1
ATOM 721 N N . GLU A 1 96 ? -7.267 -15.903 -8.480 1.00 89.25 96 GLU A N 1
ATOM 722 C CA . GLU A 1 96 ? -6.315 -16.669 -7.675 1.00 89.25 96 GLU A CA 1
ATOM 723 C C . GLU A 1 96 ? -5.063 -17.020 -8.486 1.00 89.25 96 GLU A C 1
ATOM 725 O O . GLU A 1 96 ? -3.943 -16.772 -8.043 1.00 89.25 96 GLU A O 1
ATOM 730 N N . LYS A 1 97 ? -5.247 -17.501 -9.719 1.00 89.88 97 LYS A N 1
ATOM 731 C CA . LYS A 1 97 ? -4.161 -17.829 -10.651 1.00 89.88 97 LYS A CA 1
ATOM 732 C C . LYS A 1 97 ? -3.279 -16.627 -10.995 1.00 89.88 97 LYS A C 1
ATOM 734 O O . LYS A 1 97 ? -2.083 -16.791 -11.230 1.00 89.88 97 LYS A O 1
ATOM 739 N N . HIS A 1 98 ? -3.863 -15.432 -11.029 1.00 87.00 98 HIS A N 1
ATOM 740 C CA . HIS A 1 98 ? -3.161 -14.180 -11.311 1.00 87.00 98 HIS A CA 1
ATOM 741 C C . HIS A 1 98 ? -2.729 -13.414 -10.049 1.00 87.00 98 HIS A C 1
ATOM 743 O O . HIS A 1 98 ? -2.325 -12.253 -10.146 1.00 87.00 98 HIS A O 1
ATOM 749 N N . SER A 1 99 ? -2.768 -14.061 -8.878 1.00 86.94 99 SER A N 1
ATOM 750 C CA . SER A 1 99 ? -2.289 -13.507 -7.606 1.00 86.94 99 SER A CA 1
ATOM 751 C C . SER A 1 99 ? -2.910 -12.150 -7.257 1.00 86.94 99 SER A C 1
ATOM 753 O O . SER A 1 99 ? -2.232 -11.265 -6.733 1.00 86.94 99 SER A O 1
ATOM 755 N N . PHE A 1 100 ? -4.195 -11.962 -7.563 1.00 93.25 100 PHE A N 1
ATOM 756 C CA . PHE A 1 100 ? -4.925 -10.793 -7.091 1.00 93.25 100 PHE A CA 1
ATOM 757 C C . PHE A 1 100 ? -5.279 -10.942 -5.614 1.00 93.25 100 PHE A C 1
ATOM 759 O O . PHE A 1 100 ? -5.642 -12.019 -5.135 1.00 93.25 100 PHE A O 1
ATOM 766 N N . THR A 1 101 ? -5.238 -9.826 -4.898 1.00 92.94 101 THR A N 1
ATOM 767 C CA . THR A 1 101 ? -5.618 -9.740 -3.493 1.00 92.94 101 THR A CA 1
ATOM 768 C C . THR A 1 101 ? -6.835 -8.843 -3.309 1.00 92.94 101 THR A C 1
ATOM 770 O O . THR A 1 101 ? -7.125 -7.961 -4.117 1.00 92.94 101 THR A O 1
ATOM 773 N N . ASN A 1 102 ? -7.557 -9.087 -2.220 1.00 94.44 102 ASN A N 1
ATOM 774 C CA . ASN A 1 102 ? -8.63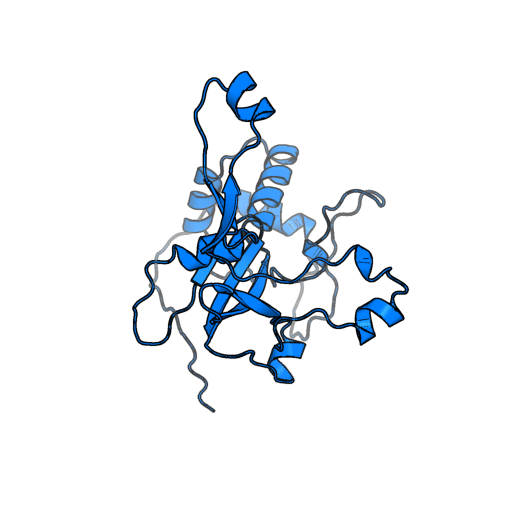1 -8.233 -1.740 1.00 94.44 102 ASN A CA 1
ATOM 775 C C . ASN A 1 102 ? -8.153 -7.610 -0.433 1.00 94.44 102 ASN A C 1
ATOM 777 O O . ASN A 1 102 ? -8.059 -8.313 0.570 1.00 94.44 102 ASN A O 1
ATOM 781 N N . GLU A 1 103 ? -7.864 -6.315 -0.428 1.00 93.12 103 GLU A N 1
ATOM 782 C CA . GLU A 1 103 ? -7.467 -5.599 0.781 1.00 93.12 103 GLU A CA 1
ATOM 783 C C . GLU A 1 103 ? -8.565 -4.653 1.265 1.00 93.12 103 GLU A C 1
ATOM 785 O O . GLU A 1 103 ? -9.343 -4.123 0.475 1.00 93.12 103 GLU A O 1
ATOM 790 N N . GLY A 1 104 ? -8.602 -4.386 2.573 1.00 91.50 104 GLY A N 1
ATOM 791 C CA . GLY A 1 104 ? -9.494 -3.370 3.129 1.00 91.50 104 GLY A CA 1
ATOM 792 C C . GLY A 1 104 ? -9.160 -1.975 2.591 1.00 91.50 104 GLY A C 1
ATOM 793 O O . GLY A 1 104 ? -7.998 -1.549 2.614 1.00 91.50 104 GLY A O 1
ATOM 794 N N . GLY A 1 105 ? -10.173 -1.280 2.081 1.00 89.12 105 GLY A N 1
ATOM 795 C CA . GLY A 1 105 ? -10.148 0.140 1.745 1.00 89.12 105 GLY A CA 1
ATOM 796 C C . GLY A 1 105 ? -10.783 0.997 2.842 1.00 89.12 105 GLY A C 1
ATOM 797 O O . GLY A 1 105 ? -11.166 0.505 3.908 1.00 89.12 105 GLY A O 1
ATOM 798 N N . LEU A 1 106 ? -10.883 2.300 2.580 1.00 88.69 106 LEU A N 1
ATOM 799 C CA . LEU A 1 106 ? -11.679 3.196 3.415 1.00 88.69 106 LEU A CA 1
ATOM 800 C C . LEU A 1 106 ? -13.170 3.017 3.096 1.00 88.69 106 LEU A C 1
ATOM 802 O O . LEU A 1 106 ? -13.536 2.420 2.089 1.00 88.69 106 LEU A O 1
ATOM 806 N N . ASP A 1 107 ? -14.028 3.478 4.006 1.00 86.50 107 ASP A N 1
ATOM 807 C CA . ASP A 1 107 ? -15.491 3.458 3.847 1.00 86.50 107 ASP A CA 1
ATOM 808 C C . ASP A 1 107 ? -16.098 2.077 3.502 1.00 86.50 107 ASP A C 1
ATOM 810 O O . ASP A 1 107 ? -17.104 1.946 2.812 1.00 86.50 107 ASP A O 1
ATOM 814 N N . GLY A 1 108 ? -15.465 0.998 3.975 1.00 86.69 108 GLY A N 1
ATOM 815 C CA . GLY A 1 108 ? -15.936 -0.373 3.740 1.00 86.69 108 GLY A CA 1
ATOM 816 C C . GLY A 1 108 ? -15.706 -0.899 2.320 1.00 86.69 108 GLY A C 1
ATOM 817 O O . GLY A 1 108 ? -16.107 -2.026 2.029 1.00 86.69 108 GLY A O 1
ATOM 818 N N . LYS A 1 109 ? -15.032 -0.128 1.464 1.00 90.19 109 LYS A N 1
ATOM 819 C CA . LYS A 1 109 ? -14.622 -0.555 0.129 1.00 90.19 109 LYS A CA 1
ATOM 820 C C . LYS A 1 109 ? -13.509 -1.593 0.196 1.00 90.19 109 LYS A C 1
ATOM 822 O O . LYS A 1 109 ? -12.822 -1.754 1.208 1.00 90.19 109 LYS A O 1
ATOM 827 N N . ILE A 1 110 ? -13.300 -2.282 -0.917 1.00 93.06 110 ILE A N 1
ATOM 828 C CA . ILE A 1 110 ? -12.229 -3.253 -1.103 1.00 93.06 110 ILE A CA 1
ATOM 829 C C . ILE A 1 110 ? -11.295 -2.758 -2.192 1.00 93.06 110 ILE A C 1
ATOM 831 O O . ILE A 1 110 ? -11.720 -2.411 -3.289 1.00 93.06 110 ILE A O 1
ATOM 835 N N . ARG A 1 111 ? -10.003 -2.787 -1.899 1.00 93.56 111 ARG A N 1
ATOM 836 C CA . ARG A 1 111 ? -8.940 -2.565 -2.869 1.00 93.56 111 ARG A CA 1
ATOM 837 C C . ARG A 1 111 ? -8.587 -3.911 -3.488 1.00 93.56 111 ARG A C 1
ATOM 839 O O . ARG A 1 111 ? -7.928 -4.735 -2.853 1.00 93.56 111 ARG A O 1
ATOM 846 N N . PHE A 1 112 ? -9.081 -4.152 -4.698 1.00 95.25 112 PHE A N 1
ATOM 847 C CA . PHE A 1 112 ? -8.757 -5.344 -5.472 1.00 95.25 112 PHE A CA 1
ATOM 848 C C . PHE A 1 112 ? -7.560 -5.040 -6.364 1.00 95.25 112 PHE A C 1
ATOM 850 O O . PHE A 1 112 ? -7.650 -4.197 -7.258 1.00 95.25 112 PHE A O 1
ATOM 857 N N . LEU A 1 113 ? -6.423 -5.667 -6.081 1.00 93.75 113 LEU A N 1
ATOM 858 C CA . LEU A 1 113 ? -5.149 -5.269 -6.675 1.00 93.75 113 LEU A CA 1
ATOM 859 C C . LEU A 1 113 ? -4.217 -6.454 -6.905 1.00 93.75 113 LEU A C 1
ATOM 861 O O . LEU A 1 113 ? -4.402 -7.527 -6.335 1.00 93.75 113 LEU A O 1
ATOM 865 N N . SER A 1 114 ? -3.205 -6.239 -7.738 1.00 91.19 114 SER A N 1
ATOM 866 C CA . SER A 1 114 ? -2.083 -7.156 -7.922 1.00 91.19 114 SER A CA 1
ATOM 867 C C . SER A 1 114 ? -0.767 -6.393 -7.801 1.00 91.19 114 SER A C 1
ATOM 869 O O . SER A 1 114 ? -0.657 -5.230 -8.211 1.00 91.19 114 SER A O 1
ATOM 871 N N . ASN A 1 115 ? 0.233 -7.054 -7.226 1.00 87.88 115 ASN A N 1
ATOM 872 C CA . ASN A 1 115 ? 1.569 -6.499 -7.092 1.00 87.88 115 ASN A CA 1
ATOM 873 C C . ASN A 1 115 ? 2.326 -6.654 -8.411 1.00 87.88 115 ASN A C 1
ATOM 875 O O . ASN A 1 115 ? 2.359 -7.720 -9.029 1.00 87.88 115 ASN A O 1
ATOM 879 N N . ILE A 1 116 ? 2.981 -5.577 -8.815 1.00 87.56 116 ILE A N 1
ATOM 880 C CA . ILE A 1 116 ? 3.861 -5.509 -9.969 1.00 87.56 116 ILE A CA 1
ATOM 881 C C . ILE A 1 116 ? 5.240 -5.089 -9.467 1.00 87.56 116 ILE A C 1
ATOM 883 O O . ILE A 1 116 ? 5.367 -4.189 -8.632 1.00 87.56 116 ILE A O 1
ATOM 887 N N . MET A 1 117 ? 6.295 -5.726 -9.965 1.00 84.12 117 MET A N 1
ATOM 888 C CA . MET A 1 117 ? 7.652 -5.237 -9.758 1.00 84.12 117 MET A CA 1
ATOM 889 C C . MET A 1 117 ? 7.756 -3.850 -10.401 1.00 84.12 117 MET A C 1
ATOM 891 O O . MET A 1 117 ? 7.671 -3.711 -11.621 1.00 84.12 117 MET A O 1
ATOM 895 N N . GLY A 1 118 ? 7.837 -2.823 -9.557 1.00 85.06 118 GLY A N 1
ATOM 896 C CA . GLY A 1 118 ? 7.746 -1.426 -9.966 1.00 85.06 118 GLY A CA 1
ATOM 897 C C . GLY A 1 118 ? 9.092 -0.892 -10.434 1.00 85.06 118 GLY A C 1
ATOM 898 O O . GLY A 1 118 ? 9.801 -1.507 -11.231 1.00 85.06 118 GLY A O 1
ATOM 899 N N . SER A 1 119 ? 9.495 0.257 -9.892 1.00 87.94 119 SER A N 1
ATOM 900 C CA . SER A 1 119 ? 10.771 0.883 -10.244 1.00 87.94 119 SER A CA 1
ATOM 901 C C . SER A 1 119 ? 12.002 0.115 -9.748 1.00 87.94 119 SER A C 1
ATOM 903 O O . SER A 1 119 ? 13.119 0.517 -10.064 1.00 87.94 119 SER A O 1
ATOM 905 N N . TRP A 1 120 ? 11.836 -0.969 -8.983 1.00 89.06 120 TRP A N 1
ATOM 906 C CA . TRP A 1 120 ? 12.934 -1.801 -8.480 1.00 89.06 120 TRP A CA 1
ATOM 907 C C . TRP A 1 120 ? 13.924 -2.220 -9.575 1.00 89.06 120 TRP A C 1
ATOM 909 O O . TRP A 1 120 ? 15.125 -2.005 -9.434 1.00 89.06 120 TRP A O 1
ATOM 919 N N . LEU A 1 121 ? 13.430 -2.728 -10.711 1.00 89.25 121 LEU A N 1
ATOM 920 C CA . LEU A 1 121 ? 14.287 -3.152 -11.827 1.00 89.25 121 LEU A CA 1
ATOM 921 C C . LEU A 1 121 ? 15.128 -1.996 -12.377 1.00 89.25 121 LEU A C 1
ATOM 923 O O . LEU A 1 121 ? 16.297 -2.171 -12.722 1.00 89.25 121 LEU A O 1
ATOM 927 N N . PHE A 1 122 ? 14.547 -0.799 -12.425 1.00 90.00 122 PHE A N 1
ATOM 928 C CA . PHE A 1 122 ? 15.223 0.406 -12.891 1.00 90.00 122 PHE A CA 1
ATOM 929 C C . PHE A 1 122 ? 16.284 0.884 -11.888 1.00 90.00 122 PHE A C 1
ATOM 931 O O . PHE A 1 122 ? 17.392 1.254 -12.281 1.00 90.00 122 PHE A O 1
ATOM 938 N N . GLN A 1 123 ? 15.983 0.807 -10.588 1.00 91.00 123 GLN A N 1
ATOM 939 C CA . GLN A 1 123 ? 16.917 1.125 -9.504 1.00 91.00 123 GLN A CA 1
ATOM 940 C C . GLN A 1 123 ? 18.114 0.162 -9.484 1.00 91.00 123 GLN A C 1
ATOM 942 O O . GLN A 1 123 ? 19.258 0.617 -9.455 1.00 91.00 123 GLN A O 1
ATOM 947 N N . GLU A 1 124 ? 17.876 -1.149 -9.581 1.00 91.62 124 GLU A N 1
ATOM 948 C CA . GLU A 1 124 ? 18.946 -2.153 -9.591 1.00 91.62 124 GLU A CA 1
ATOM 949 C C . GLU A 1 124 ? 19.786 -2.097 -10.869 1.00 91.62 124 GLU A C 1
ATOM 951 O O . GLU A 1 124 ? 21.011 -2.211 -10.805 1.00 91.62 124 GLU A O 1
ATOM 956 N N . THR A 1 125 ? 19.167 -1.823 -12.023 1.00 91.75 125 THR A N 1
ATOM 957 C CA . THR A 1 125 ? 19.909 -1.586 -13.273 1.00 91.75 125 THR A CA 1
ATOM 958 C C . THR A 1 125 ? 20.881 -0.421 -13.106 1.00 91.75 125 THR A C 1
ATOM 960 O O . THR A 1 125 ? 22.064 -0.540 -13.431 1.00 91.75 125 THR A O 1
ATOM 963 N N . ARG A 1 126 ? 20.413 0.693 -12.528 1.00 94.19 126 ARG A N 1
ATOM 964 C CA . ARG A 1 126 ? 21.261 1.852 -12.242 1.00 94.19 126 ARG A CA 1
ATOM 965 C C . ARG A 1 126 ? 22.400 1.505 -11.287 1.00 94.19 126 ARG A C 1
ATOM 967 O O . ARG A 1 126 ? 23.530 1.931 -11.517 1.00 94.19 126 ARG A O 1
ATOM 974 N N . ARG A 1 127 ? 22.121 0.742 -10.226 1.00 92.88 127 ARG A N 1
ATOM 975 C CA . ARG A 1 127 ? 23.136 0.307 -9.256 1.00 92.88 127 ARG A CA 1
ATOM 976 C C . ARG A 1 127 ? 24.255 -0.476 -9.950 1.00 92.88 127 ARG A C 1
ATOM 978 O O . ARG A 1 127 ? 25.419 -0.106 -9.828 1.00 92.88 127 ARG A O 1
ATOM 985 N N . VAL A 1 128 ? 23.899 -1.481 -10.751 1.00 92.31 128 VAL A N 1
ATOM 986 C CA . VAL A 1 128 ? 24.864 -2.307 -11.497 1.00 92.31 128 VAL A CA 1
ATOM 987 C C . VAL A 1 128 ? 25.637 -1.486 -12.537 1.00 92.31 128 VAL A C 1
ATOM 989 O O . VAL A 1 128 ? 26.843 -1.678 -12.704 1.00 92.31 128 VAL A O 1
ATOM 992 N N . TRP A 1 129 ? 24.997 -0.546 -13.238 1.00 93.38 129 TRP A N 1
ATOM 993 C CA . TRP A 1 129 ? 25.689 0.338 -14.186 1.00 93.38 129 TRP A CA 1
ATOM 994 C C . TRP A 1 129 ? 26.682 1.271 -13.503 1.00 93.38 129 TRP A C 1
ATOM 996 O O . TRP A 1 129 ? 27.804 1.395 -13.990 1.00 93.38 129 TRP A O 1
ATOM 1006 N N . ASN A 1 130 ? 26.325 1.842 -12.352 1.00 93.88 130 ASN A N 1
ATOM 1007 C CA . ASN A 1 130 ? 27.241 2.670 -11.571 1.00 93.88 130 ASN A CA 1
ATOM 1008 C C . ASN A 1 130 ? 28.490 1.891 -11.132 1.00 93.88 130 ASN A C 1
ATOM 1010 O O . ASN A 1 130 ? 29.587 2.443 -11.152 1.00 93.88 130 ASN A O 1
ATOM 1014 N N . GLU A 1 131 ? 28.333 0.611 -10.782 1.00 92.81 131 GLU A N 1
ATOM 1015 C CA . GLU A 1 131 ? 29.435 -0.271 -10.374 1.00 92.81 131 GLU A CA 1
ATOM 1016 C C . GLU A 1 131 ? 30.324 -0.710 -11.549 1.00 92.81 131 GLU A C 1
ATOM 1018 O O . GLU A 1 131 ? 31.537 -0.830 -11.398 1.00 92.81 131 GLU A O 1
ATOM 1023 N N . THR A 1 132 ? 29.740 -0.960 -12.724 1.00 92.38 132 THR A N 1
ATOM 1024 C CA . THR A 1 132 ? 30.444 -1.614 -13.847 1.00 92.38 132 THR A CA 1
ATOM 1025 C C . THR A 1 132 ? 30.864 -0.672 -14.971 1.00 92.38 132 THR A C 1
ATOM 1027 O O . THR A 1 132 ? 31.807 -0.962 -15.701 1.00 92.38 132 THR A O 1
ATOM 1030 N N . SER A 1 133 ? 30.137 0.428 -15.153 1.00 90.75 133 SER A N 1
ATOM 1031 C CA . SER A 1 133 ? 30.181 1.273 -16.355 1.00 90.75 133 SER A CA 1
ATOM 1032 C C . SER A 1 133 ? 30.340 2.766 -16.042 1.00 90.75 133 SER A C 1
ATOM 1034 O O . SER A 1 133 ? 30.404 3.582 -16.970 1.00 90.75 133 SER A O 1
ATOM 1036 N N . GLY A 1 134 ? 30.427 3.115 -14.756 1.00 90.62 134 GLY A N 1
ATOM 1037 C CA . GLY A 1 134 ? 30.520 4.483 -14.259 1.00 90.62 134 GLY A CA 1
ATOM 1038 C C . GLY A 1 134 ? 29.155 5.105 -13.942 1.00 90.62 134 GLY A C 1
ATOM 1039 O O . GLY A 1 134 ? 28.115 4.538 -14.283 1.00 90.62 134 GLY A O 1
ATOM 1040 N N . PRO A 1 135 ? 29.152 6.267 -13.271 1.00 94.56 135 PRO A N 1
ATOM 1041 C CA . PRO A 1 135 ? 27.937 6.895 -12.773 1.00 94.56 135 PRO A CA 1
ATOM 1042 C C . PRO A 1 135 ? 26.968 7.259 -13.904 1.00 94.56 135 PRO A C 1
ATOM 1044 O O . PRO A 1 135 ? 27.374 7.774 -14.944 1.00 94.56 135 PRO A O 1
ATOM 1047 N N . VAL A 1 136 ? 25.681 7.026 -13.659 1.00 96.00 136 VAL A N 1
ATOM 1048 C CA . VAL A 1 136 ? 24.562 7.450 -14.502 1.00 96.00 136 VAL A CA 1
ATOM 1049 C C . VAL A 1 136 ? 23.394 7.895 -13.620 1.00 96.00 136 VAL A C 1
ATOM 1051 O O . VAL A 1 136 ? 23.114 7.326 -12.556 1.00 96.00 136 VAL A O 1
ATOM 1054 N N . SER A 1 137 ? 22.720 8.962 -14.019 1.00 95.81 137 SER A N 1
ATOM 1055 C CA . SER A 1 137 ? 21.518 9.483 -13.371 1.00 95.81 137 SER A CA 1
ATOM 1056 C C . SER A 1 137 ? 20.253 8.833 -13.936 1.00 95.81 137 SER A C 1
ATOM 1058 O O . SER A 1 137 ? 20.239 8.317 -15.050 1.00 95.81 137 SER A O 1
ATOM 1060 N N . PHE A 1 138 ? 19.155 8.878 -13.178 1.00 94.25 138 PHE A N 1
ATOM 1061 C CA . PHE A 1 138 ? 17.864 8.390 -13.674 1.00 94.25 138 PHE A CA 1
ATOM 1062 C C . PHE A 1 138 ? 17.370 9.176 -14.899 1.00 94.25 138 PHE A C 1
ATOM 1064 O O . PHE A 1 138 ? 16.812 8.571 -15.808 1.00 94.25 138 PHE A O 1
ATOM 1071 N N . ALA A 1 139 ? 17.635 10.486 -14.956 1.00 96.06 139 ALA A N 1
ATOM 1072 C CA . ALA A 1 139 ? 17.285 11.323 -16.103 1.00 96.06 139 ALA A CA 1
ATOM 1073 C C . ALA A 1 139 ? 18.034 10.891 -17.374 1.00 96.06 139 ALA A C 1
ATOM 1075 O O . ALA A 1 139 ? 17.439 10.786 -18.441 1.00 96.06 139 ALA A O 1
ATOM 1076 N N . GLU A 1 140 ? 19.327 10.571 -17.270 1.00 95.69 140 GLU A N 1
ATOM 1077 C CA . GLU A 1 140 ? 20.087 10.038 -18.409 1.00 95.69 140 GLU A CA 1
ATOM 1078 C C . GLU A 1 140 ? 19.536 8.683 -18.868 1.00 95.69 140 GLU A C 1
ATOM 1080 O O . GLU A 1 140 ? 19.366 8.467 -20.066 1.00 95.69 140 GLU A O 1
ATOM 1085 N N . MET A 1 141 ? 19.199 7.788 -17.933 1.00 95.31 141 MET A N 1
ATOM 1086 C CA . MET A 1 141 ? 18.597 6.492 -18.265 1.00 95.31 141 MET A CA 1
ATOM 1087 C C . MET A 1 141 ? 17.238 6.638 -18.965 1.00 95.31 141 MET A C 1
ATOM 1089 O O . MET A 1 141 ? 16.952 5.885 -19.893 1.00 95.31 141 MET A O 1
ATOM 1093 N N . GLU A 1 142 ? 16.414 7.604 -18.553 1.00 94.81 142 GLU A N 1
ATOM 1094 C CA . GLU A 1 142 ? 15.145 7.933 -19.214 1.00 94.81 142 GLU A CA 1
ATOM 1095 C C . GLU A 1 142 ? 15.371 8.412 -20.655 1.00 94.81 142 GLU A C 1
ATOM 1097 O O . GLU A 1 142 ? 14.724 7.916 -21.575 1.00 94.81 142 GLU A O 1
ATOM 1102 N N . GLN A 1 143 ? 16.333 9.312 -20.885 1.00 96.56 143 GLN A N 1
ATOM 1103 C CA . GLN A 1 143 ? 16.660 9.770 -22.241 1.00 96.56 143 GLN A CA 1
ATOM 1104 C C . GLN A 1 143 ? 17.167 8.626 -23.129 1.00 96.56 143 GLN A C 1
ATOM 1106 O O . GLN A 1 143 ? 16.783 8.528 -24.294 1.00 96.56 143 GLN A O 1
ATOM 1111 N N . MET A 1 144 ? 17.979 7.721 -22.575 1.00 94.25 144 MET A N 1
ATOM 1112 C CA . MET A 1 144 ? 18.401 6.505 -23.277 1.00 94.25 144 MET A CA 1
ATOM 1113 C C . MET A 1 144 ? 17.204 5.611 -23.635 1.00 94.25 144 MET A C 1
ATOM 1115 O O . MET A 1 144 ? 17.167 5.067 -24.736 1.00 94.25 144 MET A O 1
ATOM 1119 N N . ALA A 1 145 ? 16.210 5.499 -22.746 1.00 92.50 145 ALA A N 1
ATOM 1120 C CA . ALA A 1 145 ? 14.980 4.747 -22.997 1.00 92.50 145 ALA A CA 1
ATOM 1121 C C . ALA A 1 145 ? 14.146 5.326 -24.132 1.00 92.50 145 ALA A C 1
ATOM 1123 O O . ALA A 1 145 ? 13.675 4.577 -24.984 1.00 92.50 145 ALA A O 1
ATOM 1124 N N . LEU A 1 146 ? 13.997 6.649 -24.158 1.00 94.81 146 LEU A N 1
ATOM 1125 C CA . LEU A 1 146 ? 13.244 7.352 -25.193 1.00 94.81 146 LEU A CA 1
ATOM 1126 C C . LEU A 1 146 ? 13.900 7.244 -26.576 1.00 94.81 146 LEU A C 1
ATOM 1128 O O . LEU A 1 146 ? 13.199 7.264 -27.584 1.00 94.81 146 LEU A O 1
ATOM 1132 N N . ALA A 1 147 ? 15.228 7.127 -26.629 1.00 95.75 147 ALA A N 1
ATOM 1133 C CA . ALA A 1 147 ? 15.978 6.970 -27.874 1.00 95.75 147 ALA A CA 1
ATOM 1134 C C . ALA A 1 147 ? 16.047 5.516 -28.382 1.00 95.75 147 ALA A C 1
ATOM 1136 O O . ALA A 1 147 ? 16.444 5.291 -29.527 1.00 95.75 147 ALA A O 1
ATOM 1137 N N . ALA A 1 148 ? 15.708 4.530 -27.546 1.00 94.38 148 ALA A N 1
ATOM 1138 C CA . ALA A 1 148 ? 15.771 3.116 -27.897 1.00 94.38 148 ALA A CA 1
ATOM 1139 C C . ALA A 1 148 ? 14.562 2.668 -28.736 1.00 94.38 148 ALA A C 1
ATOM 1141 O O . ALA A 1 148 ? 13.475 3.239 -28.661 1.00 94.38 148 ALA A O 1
ATOM 1142 N N . GLU A 1 149 ? 14.737 1.596 -29.513 1.00 95.00 149 GLU A N 1
ATOM 1143 C CA . GLU A 1 149 ? 13.635 0.976 -30.252 1.00 95.00 149 GLU A CA 1
ATOM 1144 C C . GLU A 1 149 ? 12.589 0.392 -29.275 1.00 95.00 149 GLU A C 1
ATOM 1146 O O . GLU A 1 149 ? 12.932 -0.463 -28.443 1.00 95.00 149 GLU A O 1
ATOM 1151 N N . PRO A 1 150 ? 11.312 0.819 -29.348 1.00 92.81 150 PRO A N 1
ATOM 1152 C CA . PRO A 1 150 ? 10.274 0.329 -28.449 1.00 92.81 150 PRO A CA 1
ATOM 1153 C C . PRO A 1 150 ? 10.053 -1.178 -28.585 1.00 92.81 150 PRO A C 1
ATOM 1155 O O . PRO A 1 150 ? 10.022 -1.717 -29.686 1.00 92.81 150 PRO A O 1
ATOM 1158 N N . CYS A 1 151 ? 9.823 -1.858 -27.460 1.00 90.06 151 CYS A N 1
ATOM 1159 C CA . CYS A 1 151 ? 9.485 -3.289 -27.411 1.00 90.06 151 CYS A CA 1
ATOM 1160 C C . CYS A 1 151 ? 10.509 -4.240 -28.064 1.00 90.06 151 CYS A C 1
ATOM 1162 O O . CYS A 1 151 ? 10.194 -5.412 -28.262 1.00 90.06 151 CYS A O 1
ATOM 1164 N N . ALA A 1 152 ? 11.742 -3.791 -28.333 1.00 93.31 152 ALA A N 1
ATOM 1165 C CA . ALA A 1 152 ? 12.819 -4.662 -28.813 1.00 93.31 152 ALA A CA 1
ATOM 1166 C C . ALA A 1 152 ? 13.130 -5.811 -27.833 1.00 93.31 152 ALA A C 1
ATOM 1168 O O . ALA A 1 152 ? 13.615 -6.871 -28.229 1.00 93.31 152 ALA A O 1
ATOM 1169 N N . PHE A 1 153 ? 12.823 -5.609 -26.548 1.00 89.50 153 PHE A N 1
ATOM 1170 C CA . PHE A 1 153 ? 12.924 -6.617 -25.504 1.00 89.50 153 PHE A CA 1
ATOM 1171 C C . PHE A 1 153 ? 11.680 -6.604 -24.622 1.00 89.50 153 PHE A C 1
ATOM 1173 O O . PHE A 1 153 ? 11.203 -5.542 -24.222 1.00 89.50 153 PHE A O 1
ATOM 1180 N N . LEU A 1 154 ? 11.192 -7.796 -24.284 1.00 92.31 154 LEU A N 1
ATOM 1181 C C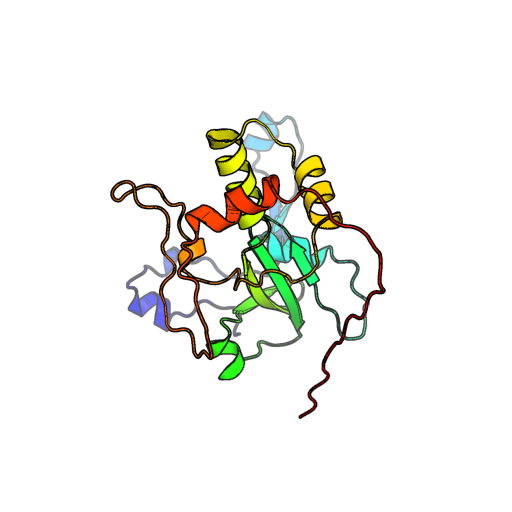A . LEU A 1 154 ? 10.070 -8.000 -23.377 1.00 92.31 154 LEU A CA 1
ATOM 1182 C C . LEU A 1 154 ? 10.507 -8.943 -22.262 1.00 92.31 154 LEU A C 1
ATOM 1184 O O . LEU A 1 154 ? 11.061 -10.012 -22.518 1.00 92.31 154 LEU A O 1
ATOM 1188 N N . ILE A 1 155 ? 10.249 -8.535 -21.026 1.00 89.81 155 ILE A N 1
ATOM 1189 C CA . ILE A 1 155 ? 10.479 -9.336 -19.827 1.00 89.81 155 ILE A CA 1
ATOM 1190 C C . ILE A 1 155 ? 9.186 -9.386 -19.021 1.00 89.81 155 ILE A C 1
ATOM 1192 O O . ILE A 1 155 ? 8.379 -8.459 -19.085 1.00 89.81 155 ILE A O 1
ATOM 1196 N N . ASN A 1 156 ? 8.997 -10.453 -18.247 1.00 88.50 156 ASN A N 1
ATOM 1197 C CA . ASN A 1 156 ? 7.970 -10.474 -17.214 1.00 88.50 156 ASN A CA 1
ATOM 1198 C C . ASN A 1 156 ? 8.553 -9.841 -15.938 1.00 88.50 156 ASN A C 1
ATOM 1200 O O . ASN A 1 156 ? 9.386 -10.483 -15.296 1.00 88.50 156 ASN A O 1
ATOM 1204 N N . PRO A 1 157 ? 8.144 -8.621 -15.544 1.00 87.38 157 PRO A N 1
ATOM 1205 C CA . PRO A 1 157 ? 8.693 -7.965 -14.358 1.00 87.38 157 PRO A CA 1
ATOM 1206 C C . PRO A 1 157 ? 8.370 -8.731 -13.064 1.00 87.38 157 PRO A C 1
ATOM 1208 O O . PRO A 1 157 ? 9.122 -8.640 -12.100 1.00 87.38 157 PRO A O 1
ATOM 1211 N N . ASN A 1 158 ? 7.303 -9.535 -13.061 1.00 85.94 158 ASN A N 1
ATOM 1212 C CA . ASN A 1 158 ? 6.877 -10.348 -11.921 1.00 85.94 158 ASN A CA 1
ATOM 1213 C C . ASN A 1 158 ? 7.501 -11.749 -11.894 1.00 85.94 158 ASN A C 1
ATOM 1215 O O . ASN A 1 158 ? 7.091 -12.588 -11.090 1.00 85.94 158 ASN A O 1
ATOM 1219 N N . ASP A 1 159 ? 8.462 -12.039 -12.772 1.00 88.19 159 ASP A N 1
ATOM 1220 C CA . ASP A 1 159 ? 9.184 -13.305 -12.711 1.00 88.19 159 ASP A CA 1
ATOM 1221 C C . ASP A 1 159 ? 9.953 -13.423 -11.383 1.00 88.19 159 ASP A C 1
ATOM 1223 O O . ASP A 1 159 ? 10.608 -12.476 -10.936 1.00 88.19 159 ASP A O 1
ATOM 1227 N N . GLN A 1 160 ? 9.885 -14.594 -10.739 1.00 84.06 160 GLN A N 1
ATOM 1228 C CA . GLN A 1 160 ? 10.507 -14.812 -9.428 1.00 84.06 160 GLN A CA 1
ATOM 1229 C C . GLN A 1 160 ? 12.025 -14.589 -9.439 1.00 84.06 160 GLN A C 1
ATOM 1231 O O . GLN A 1 160 ? 12.600 -14.253 -8.402 1.00 84.06 160 GLN A O 1
ATOM 1236 N N . SER A 1 161 ? 12.674 -14.712 -10.601 1.00 84.56 161 SER A N 1
ATOM 1237 C CA . SER A 1 161 ? 14.101 -14.418 -10.760 1.00 84.56 161 SER A CA 1
ATOM 1238 C C . SER A 1 161 ? 14.479 -12.968 -10.422 1.00 84.56 161 SER A C 1
ATOM 1240 O O . SER A 1 161 ? 15.642 -12.712 -10.113 1.00 84.56 161 SER A O 1
ATOM 1242 N N . PHE A 1 162 ? 13.517 -12.037 -10.401 1.00 83.31 162 PHE A N 1
ATOM 1243 C CA . PHE A 1 162 ? 13.739 -10.626 -10.072 1.00 83.31 162 PHE A CA 1
ATOM 1244 C C . PHE A 1 162 ? 13.466 -10.255 -8.606 1.00 83.31 162 PHE A C 1
ATOM 1246 O O . PHE A 1 162 ? 13.776 -9.138 -8.193 1.00 83.31 162 PHE A O 1
ATOM 1253 N N . VAL A 1 163 ? 12.907 -11.169 -7.805 1.00 73.69 163 VAL A N 1
ATOM 1254 C CA . VAL A 1 163 ? 12.491 -10.897 -6.413 1.00 73.69 163 VAL A CA 1
ATOM 1255 C C . VAL A 1 163 ? 13.677 -10.880 -5.439 1.00 73.69 163 VAL A C 1
ATOM 1257 O O . VAL A 1 163 ? 13.592 -10.275 -4.373 1.00 73.69 163 VAL A O 1
ATOM 1260 N N . THR A 1 164 ? 14.805 -11.500 -5.797 1.00 60.31 164 THR A N 1
ATOM 1261 C CA . THR A 1 164 ? 15.976 -11.605 -4.910 1.00 60.31 164 THR A CA 1
ATOM 1262 C C . THR A 1 164 ? 17.142 -10.781 -5.462 1.00 60.31 164 THR A C 1
ATOM 1264 O O . THR A 1 164 ? 17.543 -11.019 -6.604 1.00 60.31 164 THR A O 1
ATOM 1267 N N . PRO A 1 165 ? 17.748 -9.860 -4.684 1.00 50.03 165 PRO A N 1
ATOM 1268 C CA . PRO A 1 165 ? 19.022 -9.257 -5.058 1.00 50.03 165 PRO A CA 1
ATOM 1269 C C . PRO A 1 165 ? 20.060 -10.371 -5.204 1.00 50.03 165 PRO A C 1
ATOM 1271 O O . PRO A 1 165 ? 20.244 -11.186 -4.297 1.00 50.03 165 PRO A O 1
ATOM 1274 N N . ALA A 1 166 ? 20.725 -10.447 -6.354 1.00 48.38 166 ALA A N 1
ATOM 1275 C CA . ALA A 1 166 ? 21.764 -11.438 -6.588 1.00 48.38 166 ALA A CA 1
ATOM 1276 C C . ALA A 1 166 ? 23.016 -11.118 -5.753 1.00 48.38 166 ALA A C 1
ATOM 1278 O O . ALA A 1 166 ? 23.979 -10.558 -6.264 1.00 48.38 166 ALA A O 1
ATOM 1279 N N . THR A 1 167 ? 23.029 -11.521 -4.484 1.00 35.84 167 THR A N 1
ATOM 1280 C CA . THR A 1 167 ? 24.249 -11.646 -3.675 1.00 35.84 167 THR A CA 1
ATOM 1281 C C . THR A 1 167 ? 24.071 -12.741 -2.624 1.00 35.84 167 THR A C 1
ATOM 1283 O O . THR A 1 167 ? 23.629 -12.485 -1.511 1.00 35.84 167 THR A O 1
ATOM 1286 N N . CYS A 1 168 ? 24.387 -13.983 -3.025 1.00 28.16 168 CYS A N 1
ATOM 1287 C CA . CYS A 1 168 ? 25.129 -15.013 -2.267 1.00 28.16 168 CYS A CA 1
ATOM 1288 C C . CYS A 1 168 ? 24.889 -16.424 -2.844 1.00 28.16 168 CYS A C 1
ATOM 1290 O O . CYS A 1 168 ? 24.163 -17.231 -2.273 1.00 28.16 168 CYS A O 1
ATOM 1292 N N . ARG A 1 169 ? 25.548 -16.734 -3.969 1.00 27.33 169 ARG A N 1
ATOM 1293 C CA . ARG A 1 169 ? 26.163 -18.045 -4.272 1.00 27.33 169 ARG A CA 1
ATOM 1294 C C . ARG A 1 169 ? 27.015 -17.890 -5.535 1.00 27.33 169 ARG A C 1
ATOM 1296 O O . ARG A 1 169 ? 26.492 -17.825 -6.636 1.00 27.33 169 ARG A O 1
ATOM 1303 N N . ASN A 1 170 ? 28.327 -17.782 -5.335 1.00 28.81 170 ASN A N 1
ATOM 1304 C CA . ASN A 1 170 ? 29.385 -17.957 -6.334 1.00 28.81 170 ASN A CA 1
ATOM 1305 C C . ASN A 1 170 ? 29.147 -17.319 -7.717 1.00 28.81 170 ASN A C 1
ATOM 1307 O O . ASN A 1 170 ? 28.817 -18.019 -8.665 1.00 28.81 170 ASN A O 1
ATOM 1311 N N . GLY A 1 171 ? 29.406 -16.011 -7.837 1.00 30.08 171 GLY A N 1
ATOM 1312 C CA . GLY A 1 171 ? 30.024 -15.394 -9.024 1.00 30.08 171 GLY A CA 1
ATOM 1313 C C . GLY A 1 171 ? 29.425 -15.633 -10.418 1.00 30.08 171 GLY A C 1
ATOM 1314 O O . GLY A 1 171 ? 30.111 -15.349 -11.396 1.00 30.08 171 GLY A O 1
ATOM 1315 N N . SER A 1 172 ? 28.198 -16.134 -10.555 1.00 29.02 172 SER A N 1
ATOM 1316 C CA . SER A 1 172 ? 27.584 -16.371 -11.862 1.00 29.02 172 SER A CA 1
ATOM 1317 C C . SER A 1 172 ? 26.413 -15.410 -12.075 1.00 29.02 172 SER A C 1
ATOM 1319 O O . SER A 1 172 ? 25.485 -15.407 -11.262 1.00 29.02 172 SER A O 1
ATOM 1321 N N . PRO A 1 173 ? 26.430 -14.566 -13.125 1.00 32.06 173 PRO A N 1
ATOM 1322 C CA . PRO A 1 173 ? 25.272 -13.761 -13.477 1.00 32.06 173 PRO A CA 1
ATOM 1323 C C . PRO A 1 173 ? 24.123 -14.680 -13.899 1.00 32.06 173 PRO A C 1
ATOM 1325 O O . PRO A 1 173 ? 24.343 -15.709 -14.536 1.00 32.06 173 PRO A O 1
ATOM 1328 N N . ILE A 1 174 ? 22.898 -14.282 -13.555 1.00 37.53 174 ILE A N 1
ATOM 1329 C CA . ILE A 1 174 ? 21.659 -14.996 -13.879 1.00 37.53 174 ILE A CA 1
ATOM 1330 C C . ILE A 1 174 ? 21.670 -15.427 -15.358 1.00 37.53 174 ILE A C 1
ATOM 1332 O O . ILE A 1 174 ? 21.648 -14.612 -16.283 1.00 37.53 174 ILE A O 1
ATOM 1336 N N . SER A 1 175 ? 21.722 -16.738 -15.575 1.00 31.98 175 SER A N 1
ATOM 1337 C CA . SER A 1 175 ? 21.345 -17.397 -16.819 1.00 31.98 175 SER A CA 1
ATOM 1338 C C . SER A 1 175 ? 19.870 -17.751 -16.684 1.00 31.98 175 SER A C 1
ATOM 1340 O O . SER A 1 175 ? 19.529 -18.744 -16.045 1.00 31.98 175 SER A O 1
ATOM 1342 N N . ALA A 1 176 ? 18.984 -16.923 -17.235 1.00 36.41 176 ALA A N 1
ATOM 1343 C CA . ALA A 1 176 ? 17.593 -17.311 -17.405 1.00 36.41 176 ALA A CA 1
ATOM 1344 C C . ALA A 1 176 ? 17.533 -18.350 -18.536 1.00 36.41 176 ALA A C 1
ATOM 1346 O O . ALA A 1 176 ? 17.566 -18.001 -19.712 1.00 36.41 176 ALA A O 1
ATOM 1347 N N . SER A 1 177 ? 17.502 -19.632 -18.176 1.00 34.00 177 SER A N 1
ATOM 1348 C CA . SER A 1 177 ? 17.218 -20.741 -19.088 1.00 34.00 177 SER A CA 1
ATOM 1349 C C . SER A 1 177 ? 15.994 -21.500 -18.566 1.00 34.00 177 SER A C 1
ATOM 1351 O O . SER A 1 177 ? 16.105 -22.314 -17.652 1.00 34.00 177 SER A O 1
ATOM 1353 N N . GLY A 1 178 ? 14.828 -21.207 -19.142 1.00 28.56 178 GLY A N 1
ATOM 1354 C CA . GLY A 1 178 ? 13.556 -21.922 -18.983 1.00 28.56 178 GLY A CA 1
ATOM 1355 C C . GLY A 1 178 ? 12.795 -21.860 -20.315 1.00 28.56 178 GLY A C 1
ATOM 1356 O O . GLY A 1 178 ? 13.024 -20.921 -21.077 1.00 28.56 178 GLY A O 1
ATOM 1357 N N . PRO A 1 179 ? 11.997 -22.881 -20.679 1.00 27.33 179 PRO A N 1
ATOM 1358 C CA . PRO A 1 179 ? 11.888 -23.339 -22.059 1.00 27.33 179 PRO A CA 1
ATOM 1359 C C . PRO A 1 179 ? 11.187 -22.324 -22.960 1.00 27.33 179 PRO A C 1
ATOM 1361 O O . PRO A 1 179 ? 9.994 -22.052 -22.827 1.00 27.33 179 PRO A O 1
ATOM 1364 N N . ALA A 1 180 ? 11.942 -21.837 -23.942 1.00 29.95 180 ALA A N 1
ATOM 1365 C CA . ALA A 1 180 ? 11.402 -21.224 -25.136 1.00 29.95 180 ALA A CA 1
ATOM 1366 C C . ALA A 1 180 ? 10.527 -22.254 -25.867 1.00 29.95 180 ALA A C 1
ATOM 1368 O O . ALA A 1 180 ? 11.004 -23.307 -26.292 1.00 29.95 180 ALA A O 1
ATOM 1369 N N . ARG A 1 181 ? 9.238 -21.956 -26.044 1.00 28.20 181 ARG A N 1
ATOM 1370 C CA . ARG A 1 181 ? 8.495 -22.517 -27.177 1.00 28.20 181 ARG A CA 1
ATOM 1371 C C . ARG A 1 181 ? 8.832 -21.652 -28.387 1.00 28.20 181 ARG A C 1
ATOM 1373 O O . ARG A 1 181 ? 8.256 -20.592 -28.592 1.00 28.20 181 ARG A O 1
ATOM 1380 N N . GLU A 1 182 ? 9.870 -22.102 -29.079 1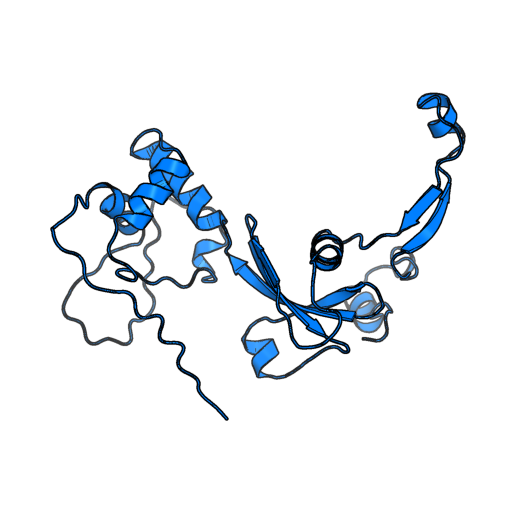.00 30.67 182 GLU A N 1
ATOM 1381 C CA . GLU A 1 182 ? 10.490 -21.526 -30.273 1.00 30.67 182 GLU A CA 1
ATOM 1382 C C . GLU A 1 182 ? 9.581 -21.604 -31.537 1.00 30.67 182 GLU A C 1
ATOM 1384 O O . GLU A 1 182 ? 8.540 -22.265 -31.505 1.00 30.67 182 GLU A O 1
ATOM 1389 N N . PRO A 1 183 ? 9.945 -20.932 -32.653 1.00 31.75 183 PRO A N 1
ATOM 1390 C CA . PRO A 1 183 ? 11.044 -21.393 -33.505 1.00 31.75 183 PRO A CA 1
ATOM 1391 C C . PRO A 1 183 ? 12.207 -20.390 -33.551 1.00 31.75 183 PRO A C 1
ATOM 1393 O O . PRO A 1 183 ? 12.048 -19.228 -33.914 1.00 31.75 183 PRO A O 1
ATOM 1396 N N . SER A 1 184 ? 13.386 -20.883 -33.188 1.00 24.89 184 SER A N 1
ATOM 1397 C CA . SER A 1 184 ? 14.698 -20.255 -33.302 1.00 24.89 184 SER A CA 1
ATOM 1398 C C . SER A 1 184 ? 15.213 -20.372 -34.734 1.00 24.89 184 SER A C 1
ATOM 1400 O O . SER A 1 184 ? 14.797 -21.259 -35.486 1.00 24.89 184 SER A O 1
ATOM 1402 N N . PRO A 1 185 ? 16.145 -19.488 -35.116 1.00 28.55 185 PRO A N 1
ATOM 1403 C CA . PRO A 1 185 ? 17.521 -19.960 -35.081 1.00 28.55 185 PRO A CA 1
ATOM 1404 C C . PRO A 1 185 ? 18.455 -18.989 -34.344 1.00 28.55 185 PRO A C 1
ATOM 1406 O O . PRO A 1 185 ? 18.592 -17.823 -34.698 1.00 28.55 185 PRO A O 1
ATOM 1409 N N . ALA A 1 186 ? 19.151 -19.542 -33.352 1.00 29.48 186 ALA A N 1
ATOM 1410 C CA . ALA A 1 186 ? 20.353 -19.062 -32.686 1.00 29.48 186 ALA A CA 1
ATOM 1411 C C . ALA A 1 186 ? 20.290 -17.656 -32.051 1.00 29.48 186 ALA A C 1
ATOM 1413 O O . ALA A 1 186 ? 20.569 -16.642 -32.683 1.00 29.48 186 ALA A O 1
ATOM 1414 N N . THR A 1 187 ? 20.139 -17.595 -30.724 1.00 29.25 187 THR A N 1
ATOM 1415 C CA . THR A 1 187 ? 21.251 -17.145 -29.863 1.00 29.25 187 THR A CA 1
ATOM 1416 C C . THR A 1 187 ? 20.947 -17.314 -28.374 1.00 29.25 187 THR A C 1
ATOM 1418 O O . THR A 1 187 ? 20.146 -16.598 -27.786 1.00 29.25 187 THR A O 1
ATOM 1421 N N . ASP A 1 188 ? 21.693 -18.233 -27.773 1.00 34.25 188 ASP A N 1
ATOM 1422 C CA . ASP A 1 188 ? 22.008 -18.328 -26.350 1.00 34.25 188 ASP A CA 1
ATOM 1423 C C . ASP A 1 188 ? 22.549 -16.982 -25.816 1.00 34.25 188 ASP A C 1
ATOM 1425 O O . ASP A 1 188 ? 23.625 -16.537 -26.234 1.00 34.25 188 ASP A O 1
ATOM 1429 N N . ARG A 1 189 ? 21.787 -16.269 -24.967 1.00 32.75 189 ARG A N 1
ATOM 1430 C CA . ARG A 1 189 ? 22.221 -15.003 -24.336 1.00 32.75 189 ARG A CA 1
ATOM 1431 C C . ARG A 1 189 ? 21.626 -14.827 -22.934 1.00 32.75 189 ARG A C 1
ATOM 1433 O O . ARG A 1 189 ? 20.486 -14.413 -22.763 1.00 32.75 189 ARG A O 1
ATOM 1440 N N . SER A 1 190 ? 22.467 -15.089 -21.939 1.00 30.06 190 SER A N 1
ATOM 1441 C CA . SER A 1 190 ? 22.251 -14.899 -20.502 1.00 30.06 190 SER A CA 1
ATOM 1442 C C . SER A 1 190 ? 21.996 -13.437 -20.079 1.00 30.06 190 SER A C 1
ATOM 1444 O O . SER A 1 190 ? 22.502 -12.483 -20.680 1.00 30.06 190 SER A O 1
ATOM 1446 N N . CYS A 1 191 ? 21.243 -13.268 -18.983 1.00 32.72 191 CYS A N 1
ATOM 1447 C CA . CYS A 1 191 ? 20.718 -12.004 -18.442 1.00 32.72 191 CYS A CA 1
ATOM 1448 C C . CYS A 1 191 ? 21.814 -10.980 -18.077 1.00 32.72 191 CYS A C 1
ATOM 1450 O O . CYS A 1 191 ? 21.573 -9.775 -18.077 1.00 32.72 191 CYS A O 1
ATOM 1452 N N . GLY A 1 192 ? 23.053 -11.434 -17.850 1.00 29.31 192 GLY A N 1
ATOM 1453 C CA . GLY A 1 192 ? 24.210 -10.562 -17.615 1.00 29.31 192 GLY A CA 1
ATOM 1454 C C . GLY A 1 192 ? 24.623 -9.703 -18.820 1.00 29.31 192 GLY A C 1
ATOM 1455 O O . GLY A 1 192 ? 25.205 -8.641 -18.629 1.00 29.31 192 GLY A O 1
ATOM 1456 N N . ARG A 1 193 ? 24.295 -10.102 -20.061 1.00 33.75 193 ARG A N 1
ATOM 1457 C CA . ARG A 1 193 ? 24.543 -9.283 -21.271 1.00 33.75 193 ARG A CA 1
ATOM 1458 C C . ARG A 1 193 ? 23.404 -8.317 -21.606 1.00 33.75 193 ARG A C 1
ATOM 1460 O O . ARG A 1 193 ? 23.602 -7.443 -22.450 1.00 33.75 193 ARG A O 1
ATOM 1467 N N . PHE A 1 194 ? 22.239 -8.465 -20.975 1.00 37.66 194 PHE A N 1
ATOM 1468 C CA . PHE A 1 194 ? 21.054 -7.644 -21.236 1.00 37.66 194 PHE A CA 1
ATOM 1469 C C . PHE A 1 194 ? 21.302 -6.173 -20.877 1.00 37.66 194 PHE A C 1
ATOM 1471 O O . PHE A 1 194 ? 21.117 -5.283 -21.703 1.00 37.66 194 PHE A O 1
ATOM 1478 N N . MET A 1 195 ? 21.833 -5.929 -19.677 1.00 37.06 195 MET A N 1
ATOM 1479 C CA . MET A 1 195 ? 22.042 -4.574 -19.167 1.00 37.06 195 MET A CA 1
ATOM 1480 C C . MET A 1 195 ? 23.229 -3.854 -19.829 1.00 37.06 195 MET A C 1
ATOM 1482 O O . MET A 1 195 ? 23.186 -2.644 -20.009 1.00 37.06 195 MET A O 1
ATOM 1486 N N . THR A 1 196 ? 24.290 -4.553 -20.242 1.00 38.25 196 THR A N 1
ATOM 1487 C CA . THR A 1 196 ? 25.491 -3.906 -20.818 1.00 38.25 196 THR A CA 1
ATOM 1488 C C . THR A 1 196 ? 25.322 -3.523 -22.295 1.00 38.25 196 THR A C 1
ATOM 1490 O O . THR A 1 196 ? 25.950 -2.577 -22.773 1.00 38.25 196 THR A O 1
ATOM 1493 N N . ARG A 1 197 ? 24.465 -4.233 -23.045 1.00 37.78 197 ARG A N 1
ATOM 1494 C CA . ARG A 1 197 ? 24.260 -3.983 -24.485 1.00 37.78 197 ARG A CA 1
ATOM 1495 C C . ARG A 1 197 ? 23.399 -2.749 -24.761 1.00 37.78 197 ARG A C 1
ATOM 1497 O O . ARG A 1 197 ? 23.532 -2.141 -25.816 1.00 37.78 197 ARG A O 1
ATOM 1504 N N . TRP A 1 198 ? 22.574 -2.342 -23.801 1.00 39.31 198 TRP A N 1
ATOM 1505 C CA . TRP A 1 198 ? 21.715 -1.166 -23.935 1.00 39.31 198 TRP A CA 1
ATOM 1506 C C . TRP A 1 198 ? 22.511 0.148 -23.965 1.00 39.31 198 TRP A C 1
ATOM 1508 O O . TRP A 1 198 ? 22.183 1.058 -24.714 1.00 39.31 198 TRP A O 1
ATOM 1518 N N . ARG A 1 199 ? 23.636 0.219 -23.241 1.00 45.06 199 ARG A N 1
ATOM 1519 C CA . ARG A 1 199 ? 24.514 1.402 -23.224 1.00 45.06 199 ARG A CA 1
ATOM 1520 C C . ARG A 1 199 ? 25.391 1.551 -24.475 1.00 45.06 199 ARG A C 1
ATOM 1522 O O . ARG A 1 199 ? 25.929 2.625 -24.710 1.00 45.06 199 ARG A O 1
ATOM 1529 N N . SER A 1 200 ? 25.555 0.488 -25.264 1.00 38.91 200 SER A N 1
ATOM 1530 C CA . SER A 1 200 ? 26.397 0.478 -26.474 1.00 38.91 200 SER A CA 1
ATOM 1531 C C . SER A 1 200 ? 25.609 0.573 -27.787 1.00 38.91 200 SER A C 1
ATOM 1533 O O . SER A 1 200 ? 26.218 0.663 -28.852 1.00 38.91 200 SER A O 1
ATOM 1535 N N . ALA A 1 201 ? 24.273 0.587 -27.734 1.00 39.81 201 ALA A N 1
ATOM 1536 C CA . ALA A 1 201 ? 23.420 0.802 -28.898 1.00 39.81 201 ALA A CA 1
ATOM 1537 C C . ALA A 1 201 ? 23.256 2.307 -29.177 1.00 39.81 201 ALA A C 1
ATOM 1539 O O . ALA A 1 201 ? 22.245 2.921 -28.853 1.00 39.81 201 ALA A O 1
ATOM 1540 N N . SER A 1 202 ? 24.281 2.906 -29.779 1.00 37.12 202 SER A N 1
ATOM 1541 C CA . SER A 1 202 ? 24.161 4.194 -30.462 1.00 37.12 202 SER A CA 1
ATOM 1542 C C . SER A 1 202 ? 23.268 4.026 -31.699 1.00 37.12 202 SER A C 1
ATOM 1544 O O . SER A 1 202 ? 23.453 3.087 -32.473 1.00 37.12 202 SER A O 1
ATOM 1546 N N . ALA A 1 203 ? 22.304 4.934 -31.848 1.00 35.50 203 ALA A N 1
ATOM 1547 C CA . ALA A 1 203 ? 21.247 4.993 -32.860 1.00 35.50 203 ALA A CA 1
ATOM 1548 C C . ALA A 1 203 ? 21.615 4.551 -34.295 1.00 35.50 203 ALA A C 1
ATOM 1550 O O . ALA A 1 203 ? 22.675 4.919 -34.808 1.00 35.50 203 ALA A O 1
ATOM 1551 N N . PRO A 1 204 ? 20.647 3.955 -35.019 1.00 33.62 204 PRO A N 1
ATOM 1552 C CA . PRO A 1 204 ? 20.467 4.229 -36.434 1.00 33.62 204 PRO A CA 1
ATOM 1553 C C . PRO A 1 204 ? 19.125 4.915 -36.742 1.00 33.62 204 PRO A C 1
ATOM 1555 O O . PRO A 1 204 ? 18.148 4.865 -36.002 1.00 33.62 204 PRO A O 1
ATOM 1558 N N . SER A 1 205 ? 19.153 5.607 -37.872 1.00 31.62 205 SER A N 1
ATOM 1559 C CA . SER A 1 205 ? 18.234 6.611 -38.402 1.00 31.62 205 SER A CA 1
ATOM 1560 C C . SER A 1 205 ? 16.864 6.102 -38.874 1.00 31.62 205 SER A C 1
ATOM 1562 O O . SER A 1 205 ? 16.818 5.278 -39.790 1.00 31.62 205 SER A O 1
ATOM 1564 N N . SER A 1 206 ? 15.788 6.704 -38.344 1.00 29.36 206 SER A N 1
ATOM 1565 C CA . SER A 1 206 ? 14.573 7.210 -39.039 1.00 29.36 206 SER A CA 1
ATOM 1566 C C . SER A 1 206 ? 13.277 6.961 -38.238 1.00 29.36 206 SER A C 1
ATOM 1568 O O . SER A 1 206 ? 13.140 5.902 -37.632 1.00 29.36 206 SER A O 1
ATOM 1570 N N . PRO A 1 207 ? 12.304 7.898 -38.233 1.00 34.28 207 PRO A N 1
ATOM 1571 C CA . PRO A 1 207 ? 11.109 7.815 -37.395 1.00 34.28 207 PRO A CA 1
ATOM 1572 C C . PRO A 1 207 ? 9.945 7.137 -38.132 1.00 34.28 207 PRO A C 1
ATOM 1574 O O . PRO A 1 207 ? 9.679 7.455 -39.289 1.00 34.28 207 PRO A O 1
ATOM 1577 N N . CYS A 1 208 ? 9.187 6.268 -37.459 1.00 25.25 208 CYS A N 1
ATOM 1578 C CA . CYS A 1 208 ? 7.853 5.894 -37.934 1.00 25.25 208 CYS A CA 1
ATOM 1579 C C . CYS A 1 208 ? 6.902 5.551 -36.773 1.00 25.25 208 CYS A C 1
ATOM 1581 O O . CYS A 1 208 ? 7.034 4.518 -36.128 1.00 25.25 208 CYS A O 1
ATOM 1583 N N . SER A 1 209 ? 5.985 6.494 -36.525 1.00 24.30 209 SER A N 1
ATOM 1584 C CA . SER A 1 209 ? 4.627 6.412 -35.954 1.00 24.30 209 SER A CA 1
ATOM 1585 C C . SER A 1 209 ? 4.266 5.335 -34.915 1.00 24.30 209 SER A C 1
ATOM 1587 O O . SER A 1 209 ? 4.267 4.135 -35.176 1.00 24.30 209 SER A O 1
ATOM 1589 N N . ALA A 1 210 ? 3.765 5.836 -33.782 1.00 27.61 210 ALA A N 1
ATOM 1590 C CA . ALA A 1 210 ? 3.027 5.124 -32.746 1.00 27.61 210 ALA A CA 1
ATOM 1591 C C . ALA A 1 210 ? 1.832 4.313 -33.276 1.00 27.61 210 ALA A C 1
ATOM 1593 O O . ALA A 1 210 ? 1.031 4.851 -34.037 1.00 27.61 210 ALA A O 1
ATOM 1594 N N . ILE A 1 211 ? 1.638 3.095 -32.752 1.00 24.20 211 ILE A N 1
ATOM 1595 C CA . ILE A 1 211 ? 0.315 2.467 -32.594 1.00 24.20 211 ILE A CA 1
ATOM 1596 C C . ILE A 1 211 ? 0.293 1.679 -31.275 1.00 24.20 211 ILE A C 1
ATOM 1598 O O . ILE A 1 211 ? 0.923 0.632 -31.139 1.00 24.20 211 ILE A O 1
ATOM 1602 N N . TRP A 1 212 ? -0.481 2.178 -30.312 1.00 21.78 212 TRP A N 1
ATOM 1603 C CA . TRP A 1 212 ? -0.952 1.424 -29.151 1.00 21.78 212 TRP A CA 1
ATOM 1604 C C . TRP A 1 212 ? -2.137 0.566 -29.624 1.00 21.78 212 TRP A C 1
ATOM 1606 O O . TRP A 1 212 ? -3.229 1.079 -29.853 1.00 21.78 212 TRP A O 1
ATOM 1616 N N . SER A 1 213 ? -1.924 -0.731 -29.850 1.00 22.91 213 SER A N 1
ATOM 1617 C CA . SER A 1 213 ? -3.008 -1.674 -30.157 1.00 22.91 213 SER A CA 1
ATOM 1618 C C . SER A 1 213 ? -3.456 -2.352 -28.863 1.00 22.91 213 SER A C 1
ATOM 1620 O O . SER A 1 213 ? -2.962 -3.426 -28.516 1.00 22.91 213 SER A O 1
ATOM 1622 N N . ALA A 1 214 ? -4.433 -1.759 -28.177 1.00 25.28 214 ALA A N 1
ATOM 1623 C CA . ALA A 1 214 ? -5.247 -2.482 -27.208 1.00 25.28 214 ALA A CA 1
ATOM 1624 C C . ALA A 1 214 ? -6.080 -3.527 -27.969 1.00 25.28 214 ALA A C 1
ATOM 1626 O O . ALA A 1 214 ? -7.057 -3.193 -28.641 1.00 25.28 214 ALA A O 1
ATOM 1627 N N . ARG A 1 215 ? -5.680 -4.804 -27.911 1.00 24.39 215 ARG A N 1
ATOM 1628 C CA . ARG A 1 215 ? -6.552 -5.888 -28.371 1.00 24.39 215 ARG A CA 1
ATOM 1629 C C . ARG A 1 215 ? -7.628 -6.108 -27.321 1.00 24.39 215 ARG A C 1
ATOM 1631 O O . ARG A 1 215 ? -7.405 -6.730 -26.292 1.00 24.39 215 ARG A O 1
ATOM 1638 N N . ASN A 1 216 ? -8.790 -5.559 -27.638 1.00 26.55 216 ASN A N 1
ATOM 1639 C CA . ASN A 1 216 ? -10.072 -5.898 -27.061 1.00 26.55 216 ASN A CA 1
ATOM 1640 C C . ASN A 1 216 ? -10.343 -7.387 -27.348 1.00 26.55 216 ASN A C 1
ATOM 1642 O O . ASN A 1 216 ? -10.511 -7.766 -28.507 1.00 26.55 216 ASN A O 1
ATOM 1646 N N . THR A 1 217 ? -10.365 -8.236 -26.325 1.00 28.45 217 THR A N 1
ATOM 1647 C CA . THR A 1 217 ? -11.007 -9.551 -26.422 1.00 28.45 217 THR A CA 1
ATOM 1648 C C . THR A 1 217 ? -12.185 -9.557 -25.474 1.00 28.45 217 THR A C 1
ATOM 1650 O O . THR A 1 217 ? -12.042 -9.780 -24.276 1.00 28.45 217 THR A O 1
ATOM 1653 N N . SER A 1 218 ? -13.343 -9.251 -26.047 1.00 27.59 218 SER A N 1
ATOM 1654 C CA . SER A 1 218 ? -14.649 -9.578 -25.500 1.00 27.59 218 SER A CA 1
ATOM 1655 C C . SER A 1 218 ? -14.773 -11.095 -25.389 1.00 27.59 218 SER A C 1
ATOM 1657 O O . SER A 1 218 ? -14.652 -11.757 -26.418 1.00 27.59 218 SER A O 1
ATOM 1659 N N . VAL A 1 219 ? -15.034 -11.608 -24.184 1.00 34.03 219 VAL A N 1
ATOM 1660 C CA . VAL A 1 219 ? -16.097 -12.588 -23.888 1.00 34.03 219 VAL A CA 1
ATOM 1661 C C . VAL A 1 219 ? -16.529 -12.387 -22.440 1.00 34.03 219 VAL A C 1
ATOM 1663 O O . VAL A 1 219 ? -15.622 -12.272 -21.587 1.00 34.03 219 VAL A O 1
#

Foldseek 3Di:
DPQDDPVVVCVVVVHDPVVDDRRDAFQAWDAWDDPVVCVVVVHDTDTDGHHPVPPVLVVVVPPPDDPDDWDWDWPADQKIKTWTKAQDDDDDPVCVVQVWDWDDHHPNITTTIDIFRHCNVVVVLQVVCCVPPNHDDPVRVVVLVVQDDPPPDDDRRPPPVNVDDPPDDDDDAAAPDDDDPDDDDDDRDGPVVVSVVSVVPDDDDDDDDDDDDPDDDDD

InterPro domains:
  IPR018485 Carbohydrate kinase FGGY, C-terminal [PF02782] (72-168)
  IPR043129 ATPase, nucleotide binding domain [SSF53067] (2-63)
  IPR043129 ATPase, nucleotide binding domain [SSF53067] (69-177)